Protein AF-A0A6J3BPB6-F1 (afdb_monomer_lite)

Foldseek 3Di:
DVVLLVVLVVLAQQGPAPVLLVLLVVLLVQCLPPDLCSNLVSLLSNLSSLRRVHDNCLVVSLVSLLLSQLSLLLQCQPPDVSSVLSSLSSNLSSCVSLVQPCSVVSNCLSVPNDPDVSSVVNLCSSDVSVDLCLLSNLVSLLVQCPPPPPSSNLVSLVSNVCCLPVVVVSLLVNDALVSLVSVLVSLVVLCPDPDPVSVVSSVVCNVSSVVSNVSHD

pLDDT: mean 92.8, std 6.49, range [67.94, 98.56]

Structure (mmCIF, N/CA/C/O backbone):
data_AF-A0A6J3BPB6-F1
#
_entry.id   AF-A0A6J3BPB6-F1
#
loop_
_atom_site.group_PDB
_atom_site.id
_atom_site.type_symbol
_atom_site.label_atom_id
_atom_site.label_alt_id
_atom_site.label_comp_id
_atom_site.label_asym_id
_atom_site.label_entity_id
_atom_site.label_seq_id
_atom_site.pdbx_PDB_ins_code
_atom_site.Cartn_x
_atom_site.Cartn_y
_atom_site.Cartn_z
_atom_site.occupancy
_atom_site.B_iso_or_equiv
_atom_site.auth_seq_id
_atom_site.auth_comp_id
_atom_site.auth_asym_id
_atom_site.auth_atom_id
_atom_site.pdbx_PDB_model_num
ATOM 1 N N . MET A 1 1 ? 8.502 -14.762 -15.942 1.00 76.75 1 MET A N 1
ATOM 2 C CA . MET A 1 1 ? 8.370 -13.287 -15.934 1.00 76.75 1 MET A CA 1
ATOM 3 C C . MET A 1 1 ? 9.613 -12.589 -16.488 1.00 76.75 1 MET A C 1
ATOM 5 O O . MET A 1 1 ? 9.452 -11.569 -17.138 1.00 76.75 1 MET A O 1
ATOM 9 N N . GLU A 1 2 ? 10.814 -13.151 -16.316 1.00 78.19 2 GLU A N 1
ATOM 10 C CA . GLU A 1 2 ? 12.098 -12.557 -16.746 1.00 78.19 2 GLU A CA 1
ATOM 11 C C . GLU A 1 2 ? 12.160 -12.168 -18.233 1.00 78.19 2 GLU A C 1
ATOM 13 O O . GLU A 1 2 ? 12.461 -11.023 -18.540 1.00 78.19 2 GLU A O 1
ATOM 18 N N . ILE A 1 3 ? 11.744 -13.052 -19.151 1.00 82.00 3 ILE A N 1
ATOM 19 C CA . ILE A 1 3 ? 11.733 -12.768 -20.603 1.00 82.00 3 ILE A CA 1
ATOM 20 C C . ILE A 1 3 ? 10.925 -11.501 -20.939 1.00 82.00 3 ILE A C 1
ATOM 22 O O . ILE A 1 3 ? 11.318 -10.709 -21.792 1.00 82.00 3 ILE A O 1
ATOM 26 N N . LEU A 1 4 ? 9.787 -11.292 -20.268 1.00 79.62 4 LEU A N 1
ATOM 27 C CA . LEU A 1 4 ? 8.962 -10.099 -20.476 1.00 79.62 4 LEU A CA 1
ATOM 28 C C . LEU A 1 4 ? 9.658 -8.840 -19.943 1.00 79.62 4 LEU A C 1
ATOM 30 O O . LEU A 1 4 ? 9.595 -7.802 -20.599 1.00 79.62 4 LEU A O 1
ATOM 34 N N . GLY A 1 5 ? 10.340 -8.940 -18.799 1.00 79.12 5 GLY A N 1
ATOM 35 C CA . GLY A 1 5 ? 11.158 -7.858 -18.243 1.00 79.12 5 GLY A CA 1
ATOM 36 C C . GLY A 1 5 ? 12.293 -7.464 -19.190 1.00 79.12 5 GLY A C 1
ATOM 37 O O . GLY A 1 5 ? 12.440 -6.289 -19.527 1.00 79.12 5 GLY A O 1
ATOM 38 N N . ASP A 1 6 ? 13.013 -8.445 -19.736 1.00 82.81 6 ASP A N 1
ATOM 39 C CA . ASP A 1 6 ? 14.097 -8.215 -20.698 1.00 82.81 6 ASP A CA 1
ATOM 40 C C . ASP A 1 6 ? 13.610 -7.520 -21.974 1.00 82.81 6 ASP A C 1
ATOM 42 O O . ASP A 1 6 ? 14.250 -6.587 -22.470 1.00 82.81 6 ASP A O 1
ATOM 46 N N . ILE A 1 7 ? 12.454 -7.936 -22.502 1.00 81.31 7 ILE A N 1
ATOM 47 C CA . ILE A 1 7 ? 11.827 -7.283 -23.658 1.00 81.31 7 ILE A CA 1
ATOM 48 C C . ILE A 1 7 ? 11.501 -5.821 -23.325 1.00 81.31 7 ILE A C 1
ATOM 50 O O . ILE A 1 7 ? 11.830 -4.924 -24.103 1.00 81.31 7 ILE A O 1
ATOM 54 N N . LEU A 1 8 ? 10.902 -5.554 -22.160 1.00 81.38 8 LEU A N 1
ATOM 55 C CA . LEU A 1 8 ? 10.577 -4.194 -21.722 1.00 81.38 8 LEU A CA 1
ATOM 56 C C . LEU A 1 8 ? 11.826 -3.327 -21.537 1.00 81.38 8 LEU A C 1
ATOM 58 O O . LEU A 1 8 ? 11.806 -2.144 -21.880 1.00 81.38 8 LEU A O 1
ATOM 62 N N . HIS A 1 9 ? 12.918 -3.890 -21.024 1.00 81.12 9 HIS A N 1
ATOM 63 C CA . HIS A 1 9 ? 14.185 -3.178 -20.886 1.00 81.12 9 HIS A CA 1
ATOM 64 C C . HIS A 1 9 ? 14.798 -2.824 -22.239 1.00 81.12 9 HIS A C 1
ATOM 66 O O . HIS A 1 9 ? 15.226 -1.685 -22.428 1.00 81.12 9 HIS A O 1
ATOM 72 N N . ARG A 1 10 ? 14.770 -3.746 -23.209 1.00 82.44 10 ARG A N 1
ATOM 73 C CA . ARG A 1 10 ? 15.266 -3.493 -24.573 1.00 82.44 10 ARG A CA 1
ATOM 74 C C . ARG A 1 10 ? 14.459 -2.427 -25.311 1.00 82.44 10 ARG A C 1
ATOM 76 O O . ARG A 1 10 ? 15.028 -1.653 -26.073 1.00 82.44 10 ARG A O 1
ATOM 83 N N . LEU A 1 11 ? 13.150 -2.361 -25.072 1.00 78.50 11 LEU A N 1
ATOM 84 C CA . LEU A 1 11 ? 12.275 -1.339 -25.659 1.00 78.50 11 LEU A CA 1
ATOM 85 C C . LEU A 1 11 ? 12.420 0.037 -24.983 1.00 78.50 11 LEU A C 1
ATOM 87 O O . LEU A 1 11 ? 12.024 1.058 -25.554 1.00 78.50 11 LEU A O 1
ATOM 91 N N . GLY A 1 12 ? 13.001 0.085 -23.781 1.00 73.12 12 GLY A N 1
ATOM 92 C CA . GLY A 1 12 ? 13.323 1.314 -23.063 1.00 73.12 12 GLY A CA 1
ATOM 93 C C . GLY A 1 12 ? 12.140 2.280 -22.973 1.00 73.12 12 GLY A C 1
ATOM 94 O O . GLY A 1 12 ? 11.014 1.900 -22.669 1.00 73.12 12 GLY A O 1
ATOM 95 N N . THR A 1 13 ? 12.378 3.560 -23.268 1.00 68.88 13 THR A N 1
ATOM 96 C CA . THR A 1 13 ? 11.339 4.605 -23.179 1.00 68.88 13 THR A CA 1
ATOM 97 C C . THR A 1 13 ? 10.337 4.611 -24.335 1.00 68.88 13 THR A C 1
ATOM 99 O O . THR A 1 13 ? 9.377 5.386 -24.287 1.00 68.88 13 THR A O 1
ATOM 102 N N . GLN A 1 14 ? 10.529 3.777 -25.364 1.00 68.69 14 GLN A N 1
ATOM 103 C CA . GLN A 1 14 ? 9.502 3.560 -26.385 1.00 68.69 14 GLN A CA 1
ATOM 104 C C . GLN A 1 14 ? 8.368 2.696 -25.816 1.00 68.69 14 GLN A C 1
ATOM 106 O O . GLN A 1 14 ? 7.194 2.977 -26.069 1.00 68.69 14 GLN A O 1
ATOM 111 N N . GLY A 1 15 ? 8.719 1.735 -24.952 1.00 69.12 15 GLY A N 1
ATOM 112 C CA . GLY A 1 15 ? 7.783 0.844 -24.272 1.00 69.12 15 GLY A CA 1
ATOM 113 C C . GLY A 1 15 ? 6.951 -0.015 -25.225 1.00 69.12 15 GLY A C 1
ATOM 114 O O . GLY A 1 15 ? 7.160 -0.024 -26.435 1.00 69.12 15 GLY A O 1
ATOM 115 N N . VAL A 1 16 ? 5.959 -0.720 -24.678 1.00 74.75 16 VAL A N 1
ATOM 116 C CA . VAL A 1 16 ? 4.955 -1.474 -25.464 1.00 74.75 16 VAL A CA 1
ATOM 117 C C . VAL A 1 16 ? 3.605 -0.740 -25.533 1.00 74.75 16 VAL A C 1
ATOM 119 O O . VAL A 1 16 ? 2.558 -1.322 -25.821 1.00 74.75 16 VAL A O 1
ATOM 122 N N . GLY A 1 17 ? 3.607 0.568 -25.263 1.00 77.06 17 GLY A N 1
ATOM 123 C CA . GLY A 1 17 ? 2.427 1.425 -25.360 1.00 77.06 17 GLY A CA 1
ATOM 124 C C . GLY A 1 17 ? 1.258 0.944 -24.492 1.00 77.06 17 GLY A C 1
ATOM 125 O O . GLY A 1 17 ? 1.401 0.739 -23.290 1.00 77.06 17 GLY A O 1
ATOM 126 N N . ALA A 1 18 ? 0.083 0.757 -25.103 1.00 82.88 18 ALA A N 1
ATOM 127 C CA . ALA A 1 18 ? -1.140 0.354 -24.399 1.00 82.88 18 ALA A CA 1
ATOM 128 C C . ALA A 1 18 ? -1.016 -1.016 -23.712 1.00 82.88 18 ALA A C 1
ATOM 130 O O . ALA A 1 18 ? -1.719 -1.288 -22.738 1.00 82.88 18 ALA A O 1
ATOM 131 N N . ILE A 1 19 ? -0.116 -1.873 -24.205 1.00 87.00 19 ILE A N 1
ATOM 132 C CA . ILE A 1 19 ? 0.144 -3.187 -23.616 1.00 87.00 19 ILE A CA 1
ATOM 133 C C . ILE A 1 19 ? 0.738 -3.021 -22.215 1.00 87.00 19 ILE A C 1
ATOM 135 O O . ILE A 1 19 ? 0.368 -3.776 -21.325 1.00 87.00 19 ILE A O 1
ATOM 139 N N . SER A 1 20 ? 1.559 -1.991 -21.972 1.00 88.38 20 SER A N 1
ATOM 140 C CA . SER A 1 20 ? 2.143 -1.732 -20.650 1.00 88.38 20 SER A CA 1
ATOM 141 C C . SER A 1 20 ? 1.052 -1.501 -19.608 1.00 88.38 20 SER A C 1
ATOM 143 O O . SER A 1 20 ? 1.098 -2.076 -18.528 1.00 88.38 20 SER A O 1
ATOM 145 N N . LEU A 1 21 ? 0.024 -0.718 -19.946 1.00 89.75 21 LEU A N 1
ATOM 146 C CA . LEU A 1 21 ? -1.091 -0.485 -19.029 1.00 89.75 21 LEU A CA 1
ATOM 147 C C . LEU A 1 21 ? -1.873 -1.776 -18.746 1.00 89.75 21 LEU A C 1
ATOM 149 O O . LEU A 1 21 ? -2.155 -2.067 -17.588 1.00 89.75 21 LEU A O 1
ATOM 153 N N . LYS A 1 22 ? -2.168 -2.572 -19.781 1.00 92.06 22 LYS A N 1
ATOM 154 C CA . LYS A 1 22 ? -2.849 -3.866 -19.614 1.00 92.06 22 LYS A CA 1
ATOM 155 C C . LYS A 1 22 ? -2.033 -4.827 -18.750 1.00 92.06 22 LYS A C 1
ATOM 157 O O . LYS A 1 22 ? -2.584 -5.478 -17.870 1.00 92.06 22 LYS A O 1
ATOM 162 N N . MET A 1 23 ? -0.718 -4.890 -18.957 1.00 93.06 23 MET A N 1
ATOM 163 C CA . MET A 1 23 ? 0.175 -5.694 -18.123 1.00 93.06 23 MET A CA 1
ATOM 164 C C . MET A 1 23 ? 0.111 -5.243 -16.665 1.00 93.06 23 MET A C 1
ATOM 166 O O . MET A 1 23 ? -0.105 -6.078 -15.796 1.00 93.06 23 MET A O 1
ATOM 170 N N . ALA A 1 24 ? 0.221 -3.939 -16.391 1.00 94.75 24 ALA A N 1
ATOM 171 C CA . ALA A 1 24 ? 0.121 -3.409 -15.030 1.00 94.75 24 ALA A CA 1
ATOM 172 C C . ALA A 1 24 ? -1.198 -3.821 -14.345 1.00 94.75 24 ALA A C 1
ATOM 174 O O . ALA A 1 24 ? -1.179 -4.270 -13.200 1.00 94.75 24 ALA A O 1
ATOM 175 N N . GLN A 1 25 ? -2.317 -3.744 -15.074 1.00 95.38 25 GLN A N 1
ATOM 176 C CA . GLN A 1 25 ? -3.647 -4.138 -14.594 1.00 95.38 25 GLN A CA 1
ATOM 177 C C . GLN A 1 25 ? -3.752 -5.631 -14.272 1.00 95.38 25 GLN A C 1
ATOM 179 O O . GLN A 1 25 ? -4.357 -5.994 -13.269 1.00 95.38 25 GLN A O 1
ATOM 184 N N . HIS A 1 26 ? -3.151 -6.501 -15.087 1.00 96.50 26 HIS A N 1
ATOM 185 C CA . HIS A 1 26 ? -3.158 -7.947 -14.843 1.00 96.50 26 HIS A CA 1
ATOM 186 C C . HIS A 1 26 ? -2.157 -8.394 -13.773 1.00 96.50 26 HIS A C 1
ATOM 188 O O . HIS A 1 26 ? -2.363 -9.430 -13.148 1.00 96.50 26 HIS A O 1
ATOM 194 N N . LEU A 1 27 ? -1.078 -7.637 -13.563 1.00 97.88 27 LEU A N 1
ATOM 195 C CA . LEU A 1 27 ? -0.036 -7.979 -12.595 1.00 97.88 27 LEU A CA 1
ATOM 196 C C . LEU A 1 27 ? -0.424 -7.620 -11.162 1.00 97.88 27 LEU A C 1
ATOM 198 O O . LEU A 1 27 ? -0.087 -8.374 -10.258 1.00 97.88 27 LEU A O 1
ATOM 202 N N . LEU A 1 28 ? -1.137 -6.509 -10.948 1.00 97.00 28 LEU A N 1
ATOM 203 C CA . LEU A 1 28 ? -1.466 -6.042 -9.598 1.00 97.00 28 LEU A CA 1
ATOM 204 C C . LEU A 1 28 ? -2.237 -7.084 -8.756 1.00 97.00 28 LEU A 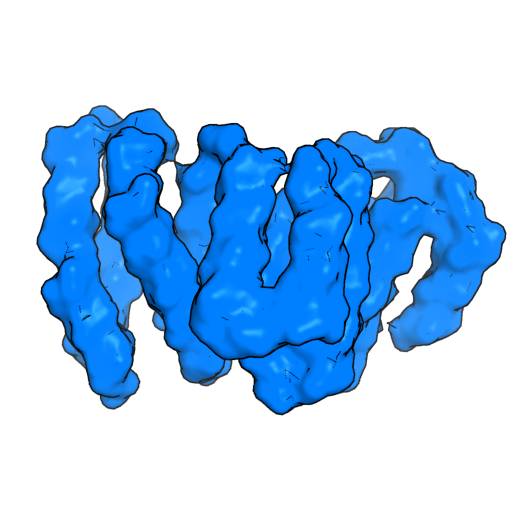C 1
ATOM 206 O O . LEU A 1 28 ? -1.818 -7.329 -7.630 1.00 97.00 28 LEU A O 1
ATOM 210 N N . PRO A 1 29 ? -3.278 -7.775 -9.265 1.00 96.06 29 PRO A N 1
ATOM 211 C CA . PRO A 1 29 ? -3.955 -8.824 -8.497 1.00 96.06 29 PRO A CA 1
ATOM 212 C C . PRO A 1 29 ? -3.058 -10.015 -8.134 1.00 96.06 29 PRO A C 1
ATOM 214 O O . PRO A 1 29 ? -3.342 -10.733 -7.183 1.00 96.06 29 PRO A O 1
ATOM 217 N N . LEU A 1 30 ? -1.975 -10.247 -8.886 1.00 97.25 30 LEU A N 1
ATOM 218 C CA . LEU A 1 30 ? -1.041 -11.342 -8.619 1.00 97.25 30 LEU A CA 1
ATOM 219 C C . LEU A 1 30 ? -0.089 -11.039 -7.458 1.00 97.25 30 LEU A C 1
ATOM 221 O O . LEU A 1 30 ? 0.638 -11.940 -7.043 1.00 97.25 30 LEU A O 1
ATOM 225 N N . PHE A 1 31 ? -0.093 -9.814 -6.923 1.00 95.94 31 PHE A N 1
ATOM 226 C CA . PHE A 1 31 ? 0.656 -9.488 -5.709 1.00 95.94 31 PHE A CA 1
ATOM 227 C C . PHE A 1 31 ? 0.120 -10.293 -4.525 1.00 95.94 31 PHE A C 1
ATOM 229 O O . PHE A 1 31 ? 0.894 -10.745 -3.705 1.00 95.94 31 PHE A O 1
ATOM 236 N N . GLU A 1 32 ? -1.167 -10.624 -4.511 1.00 93.31 32 GLU A N 1
ATOM 237 C CA . GLU A 1 32 ? -1.769 -11.422 -3.437 1.00 93.31 32 GLU A CA 1
ATOM 238 C C . GLU A 1 32 ? -1.702 -12.936 -3.702 1.00 93.31 32 GLU A C 1
ATOM 240 O O . GLU A 1 32 ? -2.367 -13.727 -3.036 1.00 93.31 32 GLU A O 1
ATOM 245 N N . ASN A 1 33 ? -0.943 -13.383 -4.711 1.00 94.50 33 ASN A N 1
ATOM 246 C CA . ASN A 1 33 ? -0.845 -14.810 -5.004 1.00 94.50 33 ASN A CA 1
ATOM 247 C C . ASN A 1 33 ? -0.102 -15.540 -3.879 1.00 94.50 33 ASN A C 1
ATOM 249 O O . ASN A 1 33 ? 0.990 -15.128 -3.500 1.00 94.50 33 ASN A O 1
ATOM 253 N N . GLU A 1 34 ? -0.635 -16.670 -3.410 1.00 92.12 34 GLU A N 1
ATOM 254 C CA . GLU A 1 34 ? -0.029 -17.465 -2.331 1.00 92.12 34 GLU A CA 1
ATOM 255 C C . GLU A 1 34 ? 1.396 -17.934 -2.665 1.00 92.12 34 GLU A C 1
ATOM 257 O O . GLU A 1 34 ? 2.271 -17.975 -1.797 1.00 92.12 34 GLU A O 1
ATOM 262 N N . LYS A 1 35 ? 1.667 -18.240 -3.942 1.00 94.88 35 LYS A N 1
ATOM 263 C CA . LYS A 1 35 ? 2.982 -18.705 -4.390 1.00 94.88 35 LYS A CA 1
ATOM 264 C C . LYS A 1 35 ? 3.946 -17.527 -4.481 1.00 94.88 35 LYS A C 1
ATOM 266 O O . LYS A 1 35 ? 3.866 -16.724 -5.412 1.00 94.88 35 LYS A O 1
ATOM 271 N N . GLU A 1 36 ? 4.924 -17.496 -3.580 1.00 95.50 36 GLU A N 1
ATOM 272 C CA . GLU A 1 36 ? 5.961 -16.456 -3.503 1.00 95.50 36 GLU A CA 1
ATOM 273 C C . GLU A 1 36 ? 6.644 -16.165 -4.85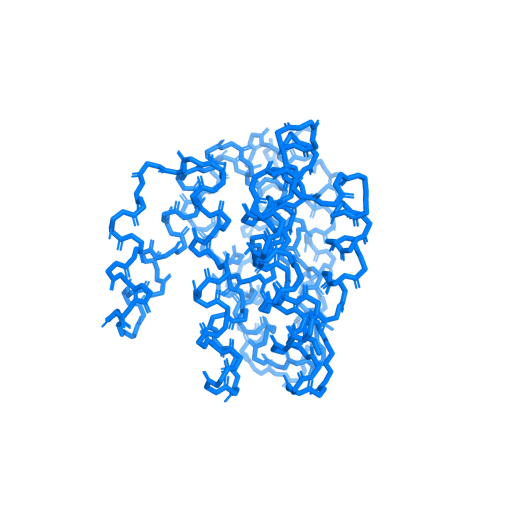1 1.00 95.50 36 GLU A C 1
ATOM 275 O O . GLU A 1 36 ? 6.836 -15.005 -5.206 1.00 95.50 36 GLU A O 1
ATOM 280 N N . GLY A 1 37 ? 6.921 -17.189 -5.668 1.00 96.31 37 GLY A N 1
ATOM 281 C CA . GLY A 1 37 ? 7.543 -17.007 -6.983 1.00 96.31 37 GLY A CA 1
ATOM 282 C C . GLY A 1 37 ? 6.642 -16.287 -7.995 1.00 96.31 37 GLY A C 1
ATOM 283 O O . GLY A 1 37 ? 7.129 -15.496 -8.805 1.00 96.31 37 GLY A O 1
ATOM 284 N N . VAL A 1 38 ? 5.324 -16.515 -7.934 1.00 97.25 38 VAL A N 1
ATOM 285 C CA . VAL A 1 38 ? 4.342 -15.812 -8.778 1.00 97.25 38 VAL A CA 1
ATOM 286 C C . VAL A 1 38 ? 4.194 -14.376 -8.299 1.00 97.25 38 VAL A C 1
ATOM 288 O O . VAL A 1 38 ? 4.323 -13.456 -9.105 1.00 97.25 38 VAL A O 1
ATOM 291 N N . ARG A 1 39 ? 3.994 -14.193 -6.992 1.00 96.81 39 ARG A N 1
ATOM 292 C CA . ARG A 1 39 ? 3.869 -12.889 -6.339 1.00 96.81 39 ARG A CA 1
ATOM 293 C C . ARG A 1 39 ? 5.085 -12.000 -6.583 1.00 96.81 39 ARG A C 1
ATOM 295 O O . ARG A 1 39 ? 4.962 -10.929 -7.174 1.00 96.81 39 ARG A O 1
ATOM 302 N N . GLY A 1 40 ? 6.278 -12.477 -6.234 1.00 98.00 40 GLY A N 1
ATOM 303 C CA . GLY A 1 40 ? 7.531 -11.760 -6.459 1.00 98.00 40 GLY A CA 1
ATOM 304 C C . GLY A 1 40 ? 7.780 -11.487 -7.942 1.00 98.00 40 GLY A C 1
ATOM 305 O O . GLY A 1 40 ? 8.141 -10.372 -8.316 1.00 98.00 40 GLY A O 1
ATOM 306 N N . GLY A 1 41 ? 7.535 -12.471 -8.815 1.00 98.00 41 GLY A N 1
ATOM 307 C CA . GLY A 1 41 ? 7.657 -12.295 -10.263 1.00 98.00 41 GLY A CA 1
ATOM 308 C C . GLY A 1 41 ? 6.706 -11.234 -10.828 1.00 98.00 41 GLY A C 1
ATOM 309 O O . GLY A 1 41 ? 7.108 -10.463 -11.701 1.00 98.00 41 GLY A O 1
ATOM 310 N N . ALA A 1 42 ? 5.470 -11.171 -10.327 1.00 98.38 42 ALA A N 1
ATOM 311 C CA . ALA A 1 42 ? 4.488 -10.174 -10.730 1.00 98.38 42 ALA A CA 1
ATOM 312 C C . ALA A 1 42 ? 4.871 -8.769 -10.255 1.00 98.38 42 ALA A C 1
ATOM 314 O O . ALA A 1 42 ? 4.838 -7.833 -11.054 1.00 98.38 42 ALA A O 1
ATOM 315 N N . ILE A 1 43 ? 5.296 -8.636 -8.994 1.00 98.56 43 ILE A N 1
ATOM 316 C CA . ILE A 1 43 ? 5.794 -7.381 -8.416 1.00 98.56 43 ILE A CA 1
ATOM 317 C C . ILE A 1 43 ? 6.979 -6.855 -9.228 1.00 98.56 43 ILE A C 1
ATOM 319 O O . ILE A 1 43 ? 6.973 -5.705 -9.663 1.00 98.56 43 ILE A O 1
ATOM 323 N N . PHE A 1 44 ? 7.970 -7.703 -9.505 1.00 97.50 44 PHE A N 1
ATOM 324 C CA . PHE A 1 44 ? 9.167 -7.282 -10.227 1.00 97.50 44 PHE A CA 1
ATOM 325 C C . PHE A 1 44 ? 8.861 -6.828 -11.661 1.00 97.50 44 PHE A C 1
ATOM 327 O O . PHE A 1 44 ? 9.247 -5.724 -12.057 1.00 97.50 44 PHE A O 1
ATOM 334 N N . LEU A 1 45 ? 8.086 -7.629 -12.406 1.00 96.06 45 LEU A N 1
ATOM 335 C CA . LEU A 1 45 ? 7.675 -7.284 -13.768 1.00 96.06 45 LEU A CA 1
ATOM 336 C C . LEU A 1 45 ? 6.811 -6.017 -13.795 1.00 96.06 45 LEU A C 1
ATOM 338 O O . LEU A 1 45 ? 6.926 -5.211 -14.717 1.00 96.06 45 LEU A O 1
ATOM 342 N N . TYR A 1 46 ? 5.967 -5.806 -12.783 1.00 97.12 46 TYR A N 1
ATOM 343 C CA . TYR A 1 46 ? 5.214 -4.564 -12.639 1.00 97.12 46 TYR A CA 1
ATOM 344 C C . TYR A 1 46 ? 6.162 -3.363 -12.549 1.00 97.12 46 TYR A C 1
ATOM 346 O O . TYR A 1 46 ? 5.965 -2.367 -13.245 1.00 97.12 46 TYR A O 1
ATOM 354 N N . GLY A 1 47 ? 7.240 -3.474 -11.770 1.00 95.31 47 GLY A N 1
ATOM 355 C CA . GLY A 1 47 ? 8.297 -2.466 -11.723 1.00 95.31 47 GLY A CA 1
ATOM 356 C C . GLY A 1 47 ? 8.902 -2.164 -13.098 1.00 95.31 47 GLY A C 1
ATOM 357 O O . GLY A 1 47 ? 9.074 -0.990 -13.435 1.00 95.31 47 GLY A O 1
ATOM 358 N N . ASP A 1 48 ? 9.181 -3.186 -13.910 1.00 92.06 48 ASP A N 1
ATOM 359 C CA . ASP A 1 48 ? 9.716 -3.002 -15.268 1.00 92.06 48 ASP A CA 1
ATOM 360 C C . ASP A 1 48 ? 8.703 -2.305 -16.184 1.00 92.06 48 ASP A C 1
ATOM 362 O O . ASP A 1 48 ? 9.055 -1.394 -16.933 1.00 92.06 48 ASP A O 1
ATOM 366 N N . VAL A 1 49 ? 7.420 -2.664 -16.079 1.00 92.50 49 VAL A N 1
ATOM 367 C CA . VAL A 1 49 ? 6.323 -2.017 -16.814 1.00 92.50 49 VAL A CA 1
ATOM 368 C C . VAL A 1 49 ? 6.205 -0.534 -16.451 1.00 92.50 49 VAL A C 1
ATOM 370 O O . VAL A 1 49 ? 6.077 0.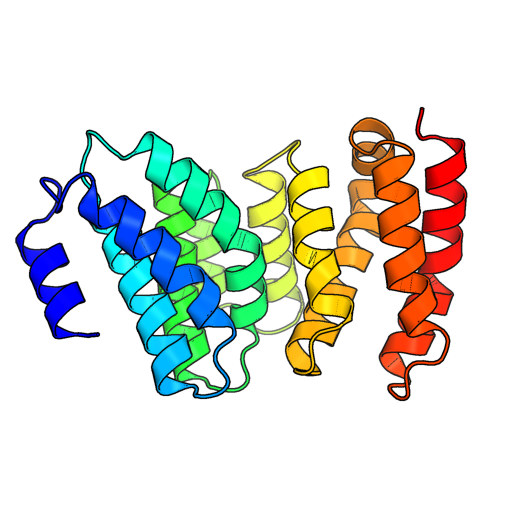312 -17.338 1.00 92.50 49 VAL A O 1
ATOM 373 N N . ILE A 1 50 ? 6.273 -0.201 -15.160 1.00 90.81 50 ILE A N 1
ATOM 374 C CA . ILE A 1 50 ? 6.232 1.179 -14.654 1.00 90.81 50 ILE A CA 1
ATOM 375 C C . ILE A 1 50 ? 7.441 1.985 -15.141 1.00 90.81 50 ILE A C 1
ATOM 377 O O . ILE A 1 50 ? 7.303 3.162 -15.491 1.00 90.81 50 ILE A O 1
ATOM 381 N N . TYR A 1 51 ? 8.614 1.357 -15.201 1.00 84.38 51 TYR A N 1
ATOM 382 C CA . TYR A 1 51 ? 9.849 1.995 -15.644 1.00 84.38 51 TYR A CA 1
ATOM 383 C C . TYR A 1 51 ? 9.883 2.223 -17.167 1.00 84.38 51 TYR A C 1
ATOM 385 O O . TYR A 1 51 ? 10.243 3.311 -17.621 1.00 84.38 51 TYR A O 1
ATOM 393 N N . SER A 1 52 ? 9.450 1.232 -17.950 1.00 81.56 52 SER A N 1
ATOM 394 C CA . SER A 1 52 ? 9.572 1.209 -19.415 1.00 81.56 52 SER A CA 1
ATOM 395 C C . SER A 1 52 ? 8.289 1.575 -20.174 1.00 81.56 52 SER A C 1
ATOM 397 O O . SER A 1 52 ? 8.273 1.560 -21.398 1.00 81.56 52 SER A O 1
ATOM 399 N N . GLY A 1 53 ? 7.183 1.913 -19.507 1.00 69.88 53 GLY A N 1
ATOM 400 C CA . GLY A 1 53 ? 5.851 1.987 -20.134 1.00 69.88 53 GLY A CA 1
ATOM 401 C C . GLY A 1 53 ? 5.571 3.130 -21.131 1.00 69.88 53 GLY A C 1
ATOM 402 O O . GLY A 1 53 ? 4.426 3.349 -21.528 1.00 69.88 53 GLY A O 1
ATOM 403 N N . GLY A 1 54 ? 6.603 3.844 -21.579 1.00 67.94 54 GLY A N 1
ATOM 404 C CA . GLY A 1 54 ? 6.526 4.813 -22.672 1.00 67.94 54 GLY A CA 1
ATOM 405 C C . GLY A 1 54 ? 5.875 6.161 -22.328 1.00 67.94 54 GLY A C 1
ATOM 406 O O . GLY A 1 54 ? 5.047 6.291 -21.425 1.00 67.94 54 GLY A O 1
ATOM 407 N N . LYS A 1 55 ? 6.239 7.222 -23.068 1.00 75.69 55 LYS A N 1
ATOM 408 C CA . LYS A 1 55 ? 5.748 8.595 -22.798 1.00 75.69 55 LYS A CA 1
ATOM 409 C C . LYS A 1 55 ? 4.227 8.737 -22.953 1.00 75.69 55 LYS A C 1
ATOM 411 O O . LYS A 1 55 ? 3.604 9.426 -22.150 1.00 75.69 55 LYS A O 1
ATOM 416 N N . LYS A 1 56 ? 3.630 8.069 -23.948 1.00 81.12 56 LYS A N 1
ATOM 417 C CA . LYS A 1 56 ? 2.204 8.208 -24.304 1.00 81.12 56 LYS A CA 1
ATOM 418 C C . LYS A 1 56 ? 1.248 7.723 -23.206 1.00 81.12 56 LYS A C 1
ATOM 420 O O . LYS A 1 56 ? 0.201 8.325 -23.011 1.00 81.12 56 LYS A O 1
ATOM 425 N N . PHE A 1 57 ? 1.612 6.671 -22.472 1.00 85.38 57 PHE A N 1
ATOM 426 C CA . PHE A 1 57 ? 0.769 6.080 -21.420 1.00 85.38 57 PHE A CA 1
ATOM 427 C C . PHE A 1 57 ? 1.230 6.446 -20.011 1.00 85.38 57 PHE A C 1
ATOM 429 O O . PHE A 1 57 ? 0.680 5.957 -19.027 1.00 85.38 57 PHE A O 1
ATOM 436 N N . ARG A 1 58 ? 2.206 7.354 -19.898 1.00 87.94 58 ARG A N 1
ATOM 437 C CA . ARG A 1 58 ? 2.820 7.729 -18.625 1.00 87.94 58 ARG A CA 1
ATOM 438 C C . ARG A 1 58 ? 1.799 8.187 -17.586 1.00 87.94 58 ARG A C 1
ATOM 440 O O . ARG A 1 58 ? 1.950 7.841 -16.422 1.00 87.94 58 ARG A O 1
ATOM 447 N N . GLN A 1 59 ? 0.773 8.942 -17.981 1.00 91.75 59 GLN A N 1
ATOM 448 C CA . GLN A 1 59 ? -0.238 9.414 -17.031 1.00 91.75 59 GLN A CA 1
ATOM 449 C C . GLN A 1 59 ? -1.119 8.272 -16.511 1.00 91.75 59 GLN A C 1
ATOM 451 O O . GLN A 1 59 ? -1.325 8.171 -15.307 1.00 91.75 59 GLN A O 1
ATOM 456 N N . ALA A 1 60 ? -1.566 7.369 -17.386 1.00 92.75 60 ALA A N 1
ATOM 457 C CA . ALA A 1 60 ? -2.329 6.193 -16.972 1.00 92.75 60 ALA A CA 1
ATOM 458 C C . ALA A 1 60 ? -1.493 5.264 -16.075 1.00 92.75 60 ALA A C 1
ATOM 460 O O . ALA A 1 60 ? -1.985 4.759 -15.070 1.00 92.75 60 ALA A O 1
ATOM 461 N N . LEU A 1 61 ? -0.207 5.096 -16.392 1.00 93.44 61 LEU A N 1
ATOM 462 C CA . LEU A 1 61 ? 0.726 4.324 -15.573 1.00 93.44 61 LEU A CA 1
ATOM 463 C C . LEU A 1 61 ? 1.015 4.988 -14.228 1.00 93.44 61 LEU A C 1
ATOM 465 O O . LEU A 1 61 ? 1.164 4.277 -13.248 1.00 93.44 61 LEU A O 1
ATOM 469 N N . LYS A 1 62 ? 1.055 6.323 -14.144 1.00 95.00 62 LYS A N 1
ATOM 470 C CA . LYS A 1 62 ? 1.118 7.031 -12.855 1.00 95.00 62 LYS A CA 1
ATOM 471 C C . LYS A 1 62 ? -0.119 6.750 -12.017 1.00 95.00 62 LYS A C 1
ATOM 473 O O . LYS A 1 62 ? 0.021 6.382 -10.857 1.00 95.00 62 LYS A O 1
ATOM 478 N N . SER A 1 63 ? -1.308 6.882 -12.608 1.00 95.12 63 SER A N 1
ATOM 479 C CA . SER A 1 63 ? -2.556 6.556 -11.919 1.00 95.12 63 SER A CA 1
ATOM 480 C C . SER A 1 63 ? -2.526 5.119 -11.414 1.00 95.12 63 SER A C 1
ATOM 482 O O . SER A 1 63 ? -2.842 4.897 -10.257 1.00 95.12 63 SER A O 1
ATOM 484 N N . HIS A 1 64 ? -2.069 4.165 -12.230 1.00 95.38 64 HIS A N 1
ATOM 485 C CA . HIS A 1 64 ? -1.950 2.764 -11.832 1.00 95.38 64 HIS A CA 1
ATOM 486 C C . HIS A 1 64 ? -0.859 2.519 -10.773 1.00 95.38 64 HIS A C 1
ATOM 488 O O . HIS A 1 64 ? -1.077 1.778 -9.822 1.00 95.38 64 HIS A O 1
ATOM 494 N N . ALA A 1 65 ? 0.302 3.169 -10.881 1.00 96.69 65 ALA A N 1
ATOM 495 C CA . ALA A 1 65 ? 1.372 3.099 -9.886 1.00 96.69 65 ALA A CA 1
ATOM 496 C C . ALA A 1 65 ? 0.893 3.586 -8.519 1.00 96.69 65 ALA A C 1
ATOM 498 O O . ALA A 1 65 ? 1.159 2.920 -7.526 1.00 96.69 65 ALA A O 1
ATOM 499 N N . PHE A 1 66 ? 0.123 4.678 -8.487 1.00 97.06 66 PHE A N 1
ATOM 500 C CA . PHE A 1 66 ? -0.522 5.163 -7.271 1.00 97.06 66 PHE A CA 1
ATOM 501 C C . PHE A 1 66 ? -1.421 4.085 -6.639 1.00 97.06 66 PHE A C 1
ATOM 503 O O . PHE A 1 66 ? -1.383 3.867 -5.431 1.00 97.06 66 PHE A O 1
ATOM 510 N N . GLN A 1 67 ? -2.166 3.338 -7.460 1.00 95.12 67 GLN A N 1
ATOM 511 C CA . GLN A 1 67 ? -3.019 2.246 -6.983 1.00 95.12 67 GLN A CA 1
ATOM 512 C C . GLN A 1 67 ? -2.238 1.113 -6.305 1.00 95.12 67 GLN A C 1
ATOM 514 O O . GLN A 1 67 ? -2.724 0.506 -5.351 1.00 95.12 67 GLN A O 1
ATOM 519 N N . ALA A 1 68 ? -1.035 0.839 -6.800 1.00 97.50 68 ALA A N 1
ATOM 520 C CA . ALA A 1 68 ? -0.181 -0.228 -6.302 1.00 97.50 68 ALA A CA 1
ATOM 521 C C . ALA A 1 68 ? 0.596 0.147 -5.030 1.00 97.50 68 ALA A C 1
ATOM 523 O O . ALA A 1 68 ? 1.225 -0.729 -4.447 1.00 97.50 68 ALA A O 1
ATOM 524 N N . LEU A 1 69 ? 0.570 1.409 -4.580 1.00 98.00 69 LEU A N 1
ATOM 525 C CA . LEU A 1 69 ? 1.401 1.855 -3.457 1.00 98.00 69 LEU A CA 1
ATOM 526 C C . LEU A 1 69 ? 1.083 1.131 -2.146 1.00 98.00 69 LEU A C 1
ATOM 528 O O . LEU A 1 69 ? 2.010 0.667 -1.498 1.00 98.00 69 LEU A O 1
ATOM 532 N N . VAL A 1 70 ? -0.197 1.007 -1.772 1.00 97.88 70 VAL A N 1
ATOM 533 C CA . VAL A 1 70 ? -0.596 0.309 -0.533 1.00 97.88 70 VAL A CA 1
ATOM 534 C C . VAL A 1 70 ? -0.241 -1.188 -0.593 1.00 97.88 70 VAL A C 1
ATOM 536 O O . VAL A 1 70 ? 0.469 -1.639 0.302 1.00 97.88 70 VAL A O 1
ATOM 539 N N . PRO A 1 71 ? -0.602 -1.942 -1.657 1.00 97.19 71 PRO A N 1
ATOM 540 C CA . PRO A 1 71 ? -0.148 -3.327 -1.814 1.00 97.19 71 PRO A CA 1
ATOM 541 C C . PRO A 1 71 ? 1.375 -3.484 -1.719 1.00 97.19 71 PRO A C 1
ATOM 543 O O . PRO A 1 71 ? 1.882 -4.325 -0.983 1.00 97.19 71 PRO A O 1
ATOM 546 N N . LEU A 1 72 ? 2.136 -2.635 -2.421 1.00 98.19 72 LEU A N 1
ATOM 547 C CA . LEU A 1 72 ? 3.597 -2.692 -2.379 1.00 98.19 72 LEU A CA 1
ATOM 548 C C . LEU A 1 72 ? 4.146 -2.331 -0.995 1.00 98.19 72 LEU A C 1
ATOM 550 O O . LEU A 1 72 ? 5.092 -2.970 -0.553 1.00 98.19 72 LEU A O 1
ATOM 554 N N . LEU A 1 73 ? 3.577 -1.339 -0.303 1.00 97.44 73 LEU A N 1
ATOM 555 C CA . LEU A 1 73 ? 3.975 -0.992 1.062 1.00 97.44 73 LEU A CA 1
ATOM 556 C C . LEU A 1 73 ? 3.829 -2.209 1.983 1.00 97.44 73 LEU A C 1
ATOM 558 O O . LEU A 1 73 ? 4.728 -2.483 2.772 1.00 97.44 73 LEU A O 1
ATOM 562 N N . PHE A 1 74 ? 2.740 -2.968 1.849 1.00 96.06 74 PHE A N 1
ATOM 563 C CA . PHE A 1 74 ? 2.489 -4.136 2.693 1.00 96.06 74 PHE A CA 1
ATOM 564 C C . PHE A 1 74 ? 3.435 -5.297 2.362 1.00 96.06 74 PHE A C 1
ATOM 566 O O . PHE A 1 74 ? 4.007 -5.899 3.269 1.00 96.06 74 PHE A O 1
ATOM 573 N N . HIS A 1 75 ? 3.728 -5.536 1.080 1.00 95.81 75 HIS A N 1
ATOM 574 C CA . HIS A 1 75 ? 4.720 -6.537 0.666 1.00 95.81 75 HIS A CA 1
ATOM 575 C C . HIS A 1 75 ? 6.183 -6.152 0.958 1.00 95.81 75 HIS A C 1
ATOM 577 O O . HIS A 1 75 ? 7.085 -6.943 0.672 1.00 95.81 75 HIS A O 1
ATOM 583 N N . LEU A 1 76 ? 6.475 -4.976 1.533 1.00 95.12 76 LEU A N 1
ATOM 584 C CA . LEU A 1 76 ? 7.810 -4.708 2.095 1.00 95.12 76 LEU A CA 1
ATOM 585 C C . LEU A 1 76 ? 8.085 -5.538 3.352 1.00 95.12 76 LEU A C 1
ATOM 587 O O . LEU A 1 76 ? 9.247 -5.702 3.719 1.00 95.12 76 LEU A O 1
ATOM 591 N N . ALA A 1 77 ? 7.035 -6.059 3.981 1.00 90.50 77 ALA A N 1
ATOM 592 C CA . ALA A 1 77 ? 7.117 -6.909 5.155 1.00 90.50 77 ALA A CA 1
ATOM 593 C C . ALA A 1 77 ? 6.826 -8.394 4.831 1.00 90.50 77 ALA A C 1
ATOM 595 O O . ALA A 1 77 ? 6.700 -9.215 5.731 1.00 90.50 77 ALA A O 1
ATOM 596 N N . ASP A 1 78 ? 6.770 -8.763 3.543 1.00 93.19 78 ASP A N 1
ATOM 597 C CA . ASP A 1 78 ? 6.530 -10.142 3.096 1.00 93.19 78 ASP A CA 1
ATOM 598 C C . ASP A 1 78 ? 7.455 -11.158 3.794 1.00 93.19 78 ASP A C 1
ATOM 600 O O . ASP A 1 78 ? 8.632 -10.891 4.054 1.00 93.19 78 ASP A O 1
ATOM 604 N N . SER A 1 79 ? 6.929 -12.354 4.070 1.00 90.94 79 SER A N 1
ATOM 605 C CA . SER A 1 79 ? 7.696 -13.423 4.721 1.00 90.94 79 SER A CA 1
ATOM 606 C C . SER A 1 79 ? 8.837 -13.960 3.850 1.00 90.94 79 SER A C 1
ATOM 608 O O . SER A 1 79 ? 9.822 -14.470 4.387 1.00 90.94 79 SER A O 1
ATOM 610 N N . CYS A 1 80 ? 8.736 -13.823 2.523 1.00 94.19 80 CYS A N 1
ATOM 611 C CA . CYS A 1 80 ? 9.767 -14.238 1.580 1.00 94.19 80 CYS A CA 1
ATOM 612 C C . CYS A 1 80 ? 10.770 -13.096 1.303 1.00 94.19 80 CYS A C 1
ATOM 614 O O . CYS A 1 80 ? 10.399 -12.085 0.696 1.00 94.19 80 CYS A O 1
ATOM 616 N N . PRO A 1 81 ? 12.069 -13.248 1.644 1.00 95.50 81 PRO A N 1
ATOM 617 C CA . PRO A 1 81 ? 13.070 -12.195 1.437 1.00 95.50 81 PRO A CA 1
ATOM 618 C C . PRO A 1 81 ? 13.250 -11.764 -0.026 1.00 95.50 81 PRO A C 1
ATOM 620 O O . PRO A 1 81 ? 13.528 -10.594 -0.298 1.00 95.50 81 PRO A O 1
ATOM 623 N N . ASP A 1 82 ? 13.081 -12.688 -0.976 1.00 97.31 82 ASP A N 1
ATOM 624 C CA . ASP A 1 82 ? 13.164 -12.380 -2.409 1.00 97.31 82 ASP A CA 1
ATOM 625 C C . ASP A 1 82 ? 11.986 -11.503 -2.867 1.00 97.31 82 ASP A C 1
ATOM 627 O O . ASP A 1 82 ? 12.180 -10.536 -3.610 1.00 97.31 82 ASP A O 1
ATOM 631 N N . VAL A 1 83 ? 10.777 -11.765 -2.353 1.00 97.44 83 VAL A N 1
ATOM 632 C CA . VAL A 1 83 ? 9.613 -10.899 -2.585 1.00 97.44 83 VAL A CA 1
ATOM 633 C C . VAL A 1 83 ? 9.878 -9.510 -2.013 1.00 97.44 83 VAL A C 1
ATOM 635 O O . VAL A 1 83 ? 9.736 -8.533 -2.744 1.00 97.44 83 VAL A O 1
ATOM 638 N N . VAL A 1 84 ? 10.368 -9.404 -0.772 1.00 96.50 84 VAL A N 1
ATOM 639 C CA . VAL A 1 84 ? 10.723 -8.111 -0.156 1.00 96.50 84 VAL A CA 1
ATOM 640 C C . VAL A 1 84 ? 11.717 -7.329 -1.020 1.00 96.50 84 VAL A C 1
ATOM 642 O O . VAL A 1 84 ? 11.522 -6.137 -1.265 1.00 96.50 84 VAL A O 1
ATOM 645 N N . MET A 1 85 ? 12.771 -7.978 -1.526 1.00 97.69 85 MET A N 1
ATOM 646 C CA . MET A 1 85 ? 13.762 -7.324 -2.387 1.00 97.69 85 MET A CA 1
ATOM 647 C C . MET A 1 85 ? 13.133 -6.793 -3.685 1.00 97.69 85 MET A C 1
ATOM 649 O O . MET A 1 85 ? 13.346 -5.634 -4.060 1.00 97.69 85 MET A O 1
ATOM 653 N N . LYS A 1 86 ? 12.306 -7.604 -4.353 1.00 98.38 86 LYS A N 1
ATOM 654 C CA . LYS A 1 86 ? 11.584 -7.213 -5.576 1.00 98.38 86 LYS A CA 1
ATOM 655 C C . LYS A 1 86 ? 10.584 -6.084 -5.315 1.00 98.38 86 LYS A C 1
ATOM 657 O O . LYS A 1 86 ? 10.469 -5.165 -6.135 1.00 98.38 86 LYS A O 1
ATOM 662 N N . THR A 1 87 ? 9.924 -6.097 -4.160 1.00 98.31 87 THR A N 1
ATOM 663 C CA . THR A 1 87 ? 9.018 -5.036 -3.712 1.00 98.31 87 THR A CA 1
ATOM 664 C C . THR A 1 87 ? 9.761 -3.731 -3.472 1.00 98.31 87 THR A C 1
ATOM 666 O O . THR A 1 87 ? 9.337 -2.707 -3.998 1.00 98.31 87 THR A O 1
ATOM 669 N N . LYS A 1 88 ? 10.910 -3.745 -2.783 1.00 98.12 88 LYS A N 1
ATOM 670 C CA . LYS A 1 88 ? 11.738 -2.545 -2.556 1.00 98.12 88 LYS A CA 1
ATOM 671 C C . LYS A 1 88 ? 12.111 -1.852 -3.867 1.00 98.12 88 LYS A C 1
ATOM 673 O O . LYS A 1 88 ? 11.922 -0.643 -4.013 1.00 98.12 88 LYS A O 1
ATOM 678 N N . LEU A 1 89 ? 12.593 -2.622 -4.845 1.00 97.44 89 LEU A N 1
ATOM 679 C CA . LEU A 1 89 ? 12.945 -2.101 -6.169 1.00 97.44 89 LEU A CA 1
ATOM 680 C C . LEU A 1 89 ? 11.726 -1.508 -6.892 1.00 97.44 89 LEU A C 1
ATOM 682 O O . LEU A 1 89 ? 11.799 -0.422 -7.472 1.00 97.44 89 LEU A O 1
ATOM 686 N N . THR A 1 90 ? 10.592 -2.203 -6.836 1.00 98.44 90 THR A N 1
ATOM 687 C CA . THR A 1 90 ? 9.348 -1.792 -7.500 1.00 98.44 90 THR A CA 1
ATOM 688 C C . THR A 1 90 ? 8.725 -0.555 -6.853 1.00 98.44 90 THR A C 1
ATOM 690 O O . THR A 1 90 ? 8.290 0.356 -7.562 1.00 98.44 90 THR A O 1
ATOM 693 N N . PHE A 1 91 ? 8.749 -0.469 -5.524 1.00 98.25 91 PHE A N 1
ATOM 694 C CA . PHE A 1 91 ? 8.272 0.679 -4.757 1.00 98.25 91 PHE A CA 1
ATOM 695 C C . PHE A 1 91 ? 9.073 1.939 -5.103 1.00 98.25 91 PHE A C 1
ATOM 697 O O . PHE A 1 91 ? 8.497 2.976 -5.435 1.00 98.25 91 PHE A O 1
ATOM 704 N N . LEU A 1 92 ? 10.406 1.830 -5.157 1.00 97.69 92 LEU A N 1
ATOM 705 C CA . LEU A 1 92 ? 11.268 2.935 -5.579 1.00 97.69 92 LEU A CA 1
ATOM 706 C C . LEU A 1 92 ? 10.979 3.379 -7.021 1.00 97.69 92 LEU A C 1
ATOM 708 O O . LEU A 1 92 ? 10.914 4.577 -7.299 1.00 97.69 92 LEU A O 1
ATOM 712 N N . ARG A 1 93 ? 10.770 2.436 -7.950 1.00 96.25 93 ARG A N 1
ATOM 713 C CA . ARG A 1 93 ? 10.392 2.752 -9.340 1.00 96.25 93 ARG A CA 1
ATOM 714 C C . ARG A 1 93 ? 9.058 3.502 -9.410 1.00 96.25 93 ARG A C 1
ATOM 716 O O . ARG A 1 93 ? 8.949 4.456 -10.184 1.00 96.25 93 ARG A O 1
ATOM 723 N N . CYS A 1 94 ? 8.083 3.142 -8.574 1.00 97.31 94 CYS A N 1
ATOM 724 C CA . CYS A 1 94 ? 6.824 3.882 -8.451 1.00 97.31 94 CYS A CA 1
ATOM 725 C C . CYS A 1 94 ? 7.060 5.304 -7.925 1.00 97.31 94 CYS A C 1
ATOM 727 O O . CYS A 1 94 ? 6.609 6.260 -8.557 1.00 97.31 94 CYS A O 1
ATOM 729 N N . ALA A 1 95 ? 7.841 5.470 -6.853 1.00 97.12 95 ALA A N 1
ATOM 730 C CA . ALA A 1 95 ? 8.190 6.784 -6.307 1.00 97.12 95 ALA A CA 1
ATOM 731 C C . ALA A 1 95 ? 8.915 7.679 -7.336 1.00 97.12 95 ALA A C 1
ATOM 733 O O . ALA A 1 95 ? 8.636 8.877 -7.449 1.00 97.12 95 ALA A O 1
ATOM 734 N N . ILE A 1 96 ? 9.804 7.103 -8.155 1.00 94.88 96 ILE A N 1
ATOM 735 C CA . ILE A 1 96 ? 10.462 7.796 -9.276 1.00 94.88 96 ILE A CA 1
ATOM 736 C C . ILE A 1 96 ? 9.447 8.213 -10.347 1.00 94.88 96 ILE A C 1
ATOM 738 O O . ILE A 1 96 ? 9.475 9.361 -10.802 1.00 94.88 96 ILE A O 1
ATOM 742 N N . LEU A 1 97 ? 8.542 7.318 -10.755 1.00 94.25 97 LEU A N 1
ATOM 743 C CA . LEU A 1 97 ? 7.526 7.631 -11.764 1.00 94.25 97 LEU A CA 1
ATOM 744 C C . LEU A 1 97 ? 6.595 8.760 -11.294 1.00 94.25 97 LEU A C 1
ATOM 746 O O . LEU A 1 97 ? 6.297 9.677 -12.073 1.00 94.25 97 LEU A O 1
ATOM 750 N N . LEU A 1 98 ? 6.169 8.688 -10.031 1.00 95.00 98 LEU A N 1
ATOM 751 C CA . LEU A 1 98 ? 5.292 9.648 -9.362 1.00 95.00 98 LEU A CA 1
ATOM 752 C C . LEU A 1 98 ? 6.004 10.955 -8.987 1.00 95.00 98 LEU A C 1
ATOM 754 O O . LEU A 1 98 ? 5.332 11.940 -8.713 1.00 95.00 98 LEU A O 1
ATOM 758 N N . LYS A 1 99 ? 7.338 11.002 -9.101 1.00 94.38 99 LYS A N 1
ATOM 759 C CA . LYS A 1 99 ? 8.188 12.166 -8.812 1.00 94.38 99 LYS A CA 1
ATOM 760 C C . LYS A 1 99 ? 8.157 12.621 -7.346 1.00 94.38 99 LYS A C 1
ATOM 762 O O . LYS A 1 99 ? 8.253 13.816 -7.095 1.00 94.38 99 LYS A O 1
ATOM 767 N N . TRP A 1 100 ? 8.116 11.687 -6.399 1.00 96.50 100 TRP A N 1
ATOM 768 C CA . TRP A 1 100 ? 8.160 11.997 -4.960 1.00 96.50 100 TRP A CA 1
ATOM 769 C C . TRP A 1 100 ? 9.378 12.838 -4.574 1.00 96.50 100 TRP A C 1
ATOM 771 O O . TRP A 1 100 ? 10.440 12.679 -5.174 1.00 96.50 100 TRP A O 1
ATOM 781 N N . GLU A 1 101 ? 9.258 13.716 -3.587 1.00 92.75 101 GLU A N 1
ATOM 782 C CA . GLU A 1 101 ? 10.363 14.597 -3.188 1.00 92.75 101 GLU A CA 1
ATOM 783 C C . GLU A 1 101 ? 11.451 13.819 -2.430 1.00 92.75 101 GLU A C 1
ATOM 785 O O . GLU A 1 101 ? 12.627 13.897 -2.787 1.00 92.75 101 GLU A O 1
ATOM 790 N N . PHE A 1 102 ? 11.047 12.932 -1.516 1.00 92.38 102 PHE A N 1
ATOM 791 C CA . PHE A 1 102 ? 11.917 12.146 -0.627 1.00 92.38 102 PHE A CA 1
ATOM 792 C C . PHE A 1 102 ? 12.591 10.919 -1.276 1.00 92.38 102 PHE A C 1
ATOM 794 O O . PHE A 1 102 ? 12.822 9.899 -0.628 1.00 92.38 102 PHE A O 1
ATOM 801 N N . ARG A 1 103 ? 12.876 10.929 -2.588 1.00 95.06 103 ARG A N 1
ATOM 802 C CA . ARG A 1 103 ? 13.383 9.721 -3.288 1.00 95.06 103 ARG A CA 1
ATOM 803 C C . ARG A 1 103 ? 14.746 9.247 -2.787 1.00 95.06 103 ARG A C 1
ATOM 805 O O . ARG A 1 103 ? 15.021 8.050 -2.855 1.00 95.06 103 ARG A O 1
ATOM 812 N N . LYS A 1 104 ? 15.613 10.161 -2.342 1.00 94.75 104 LYS A N 1
ATOM 813 C CA . LYS A 1 104 ? 16.964 9.811 -1.870 1.00 94.75 104 LYS A CA 1
ATOM 814 C C . LYS A 1 104 ? 16.899 9.170 -0.486 1.00 94.75 104 LYS A C 1
ATOM 816 O O . LYS A 1 104 ? 17.532 8.145 -0.247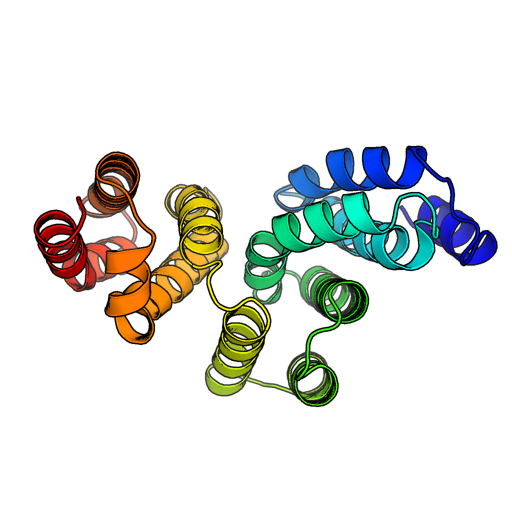 1.00 94.75 104 LYS A O 1
ATOM 821 N N . GLU A 1 105 ? 16.090 9.750 0.384 1.00 97.00 105 GLU A N 1
ATOM 822 C CA . GLU A 1 105 ? 15.800 9.296 1.735 1.00 97.00 105 GLU A CA 1
ATOM 823 C C . GLU A 1 105 ? 15.110 7.933 1.685 1.00 97.00 105 GLU A C 1
ATOM 825 O O . GLU A 1 105 ? 15.581 6.974 2.300 1.00 97.00 105 GLU A O 1
ATOM 830 N N . LEU A 1 106 ? 14.074 7.811 0.847 1.00 97.62 106 LEU A N 1
ATOM 831 C CA . LEU A 1 106 ? 13.381 6.556 0.584 1.00 97.62 106 LEU A CA 1
ATOM 832 C C . LEU A 1 106 ? 14.349 5.468 0.111 1.00 97.62 106 LEU A C 1
ATOM 834 O O . LEU A 1 106 ? 14.316 4.359 0.639 1.00 97.62 106 LEU A O 1
ATOM 838 N N . PHE A 1 107 ? 15.235 5.766 -0.846 1.00 97.00 107 PHE A N 1
ATOM 839 C CA . PHE A 1 107 ? 16.242 4.801 -1.294 1.00 97.00 107 PHE A CA 1
ATOM 840 C C . PHE A 1 107 ? 17.117 4.311 -0.134 1.00 97.00 107 PHE A C 1
ATOM 842 O O . PHE A 1 107 ? 17.309 3.105 0.012 1.00 97.00 107 PHE A O 1
ATOM 849 N N . GLY A 1 108 ? 17.598 5.221 0.718 1.00 96.81 108 GLY A N 1
ATOM 850 C CA . GLY A 1 108 ? 18.392 4.866 1.894 1.00 96.81 108 GLY A CA 1
ATOM 851 C C . GLY A 1 108 ? 17.647 3.930 2.849 1.00 96.81 108 GLY A C 1
ATOM 852 O O . GLY A 1 108 ? 18.212 2.926 3.287 1.00 96.81 108 GLY A O 1
ATOM 853 N N . LYS A 1 109 ? 16.365 4.205 3.123 1.00 97.25 109 LYS A N 1
ATOM 854 C CA . LYS A 1 109 ? 15.530 3.358 3.992 1.00 97.25 109 LYS A CA 1
ATOM 855 C C . LYS A 1 109 ? 15.220 2.001 3.363 1.00 97.25 109 LYS A C 1
ATOM 857 O O . LYS A 1 109 ? 15.319 0.991 4.049 1.00 97.25 109 LYS A O 1
ATOM 862 N N . LEU A 1 110 ? 14.930 1.941 2.065 1.00 96.75 110 LEU A N 1
ATOM 863 C CA . LEU A 1 110 ? 14.692 0.671 1.373 1.00 96.75 110 LEU A CA 1
ATOM 864 C C . LEU A 1 110 ? 15.960 -0.194 1.317 1.00 96.75 110 LEU A C 1
ATOM 866 O O . LEU A 1 110 ? 15.888 -1.400 1.559 1.00 96.75 110 LEU A O 1
ATOM 870 N N . ALA A 1 111 ? 17.118 0.400 1.023 1.00 95.06 111 ALA A N 1
ATOM 871 C CA . ALA A 1 111 ? 18.374 -0.331 0.872 1.00 95.06 111 ALA A CA 1
ATOM 872 C C . ALA A 1 111 ? 18.959 -0.789 2.219 1.00 95.06 111 ALA A C 1
ATOM 874 O O . ALA A 1 111 ? 19.384 -1.936 2.343 1.00 95.06 111 ALA A O 1
ATOM 875 N N . TRP A 1 112 ? 18.951 0.086 3.231 1.00 94.44 112 TRP A N 1
ATOM 876 C CA . TRP A 1 112 ? 19.712 -0.120 4.472 1.00 94.44 112 TRP A CA 1
ATOM 877 C C . TRP A 1 112 ? 18.893 0.044 5.755 1.00 94.44 112 TRP A C 1
ATOM 879 O O . TRP A 1 112 ? 19.380 -0.288 6.837 1.00 94.44 112 TRP A O 1
ATOM 889 N N . GLY A 1 113 ? 17.665 0.557 5.663 1.00 91.75 113 GLY A N 1
ATOM 890 C CA . GLY A 1 113 ? 16.791 0.773 6.812 1.00 91.75 113 GLY A CA 1
ATOM 891 C C . GLY A 1 113 ? 16.381 -0.537 7.483 1.00 91.75 113 GLY A C 1
ATOM 892 O O . GLY A 1 113 ? 16.136 -1.548 6.821 1.00 91.75 113 GLY A O 1
ATOM 893 N N . ARG A 1 114 ? 16.334 -0.523 8.820 1.00 88.62 114 ARG A N 1
ATOM 894 C CA . ARG A 1 114 ? 16.016 -1.684 9.660 1.00 88.62 114 ARG A CA 1
ATOM 895 C C . ARG A 1 114 ? 15.053 -1.285 10.776 1.00 88.62 114 ARG A C 1
ATOM 897 O O . ARG A 1 114 ? 15.204 -0.219 11.369 1.00 88.62 114 ARG A O 1
ATOM 904 N N . GLY A 1 115 ? 14.128 -2.187 11.093 1.00 88.38 115 GLY A N 1
ATOM 905 C CA . GLY A 1 115 ? 13.203 -2.055 12.216 1.00 88.38 115 GLY A CA 1
ATOM 906 C C . GLY A 1 115 ? 12.141 -0.966 12.044 1.00 88.38 115 GLY A C 1
ATOM 907 O O . GLY A 1 115 ? 12.016 -0.337 10.992 1.00 88.38 115 GLY A O 1
ATOM 908 N N . LEU A 1 116 ? 11.400 -0.734 13.131 1.00 83.81 116 LEU A N 1
ATOM 909 C CA . LEU A 1 116 ? 10.175 0.070 13.143 1.00 83.81 116 LEU A CA 1
ATOM 910 C C . LEU A 1 116 ? 10.373 1.514 12.668 1.00 83.81 116 LEU A C 1
ATOM 912 O O . LEU A 1 116 ? 9.496 2.048 11.998 1.00 83.81 116 LEU A O 1
ATOM 916 N N . GLY A 1 117 ? 11.516 2.134 12.980 1.00 89.06 117 GLY A N 1
ATOM 917 C CA . GLY A 1 117 ? 11.804 3.502 12.543 1.00 89.06 117 GLY A CA 1
ATOM 918 C C . GLY A 1 117 ? 11.908 3.614 11.022 1.00 89.06 117 GLY A C 1
ATOM 919 O O . GLY A 1 117 ? 11.311 4.502 10.429 1.00 89.06 117 GLY A O 1
ATOM 920 N N . ALA A 1 118 ? 12.593 2.669 10.370 1.00 91.81 118 ALA A N 1
ATOM 921 C CA . ALA A 1 118 ? 12.715 2.676 8.915 1.00 91.81 118 ALA A CA 1
ATOM 922 C C . ALA A 1 118 ? 11.385 2.372 8.212 1.00 91.81 118 ALA A C 1
ATOM 924 O O . ALA A 1 118 ? 11.102 2.961 7.173 1.00 91.81 118 ALA A O 1
ATOM 925 N N . GLU A 1 119 ? 10.577 1.471 8.774 1.00 90.38 119 GLU A N 1
ATOM 926 C CA . GLU A 1 119 ? 9.224 1.202 8.278 1.00 90.38 119 GLU A CA 1
ATOM 927 C C . GLU A 1 119 ? 8.339 2.450 8.366 1.00 90.38 119 GLU A C 1
ATOM 929 O O . GLU A 1 119 ? 7.652 2.778 7.400 1.00 90.38 119 GLU A O 1
ATOM 934 N N . ASN A 1 120 ? 8.392 3.161 9.499 1.00 91.25 120 ASN A N 1
ATOM 935 C CA . ASN A 1 120 ? 7.627 4.388 9.691 1.00 91.25 120 ASN A CA 1
ATOM 936 C C . ASN A 1 120 ? 8.078 5.489 8.721 1.00 91.25 120 ASN A C 1
ATOM 938 O O . ASN A 1 120 ? 7.249 6.106 8.065 1.00 91.25 120 ASN A O 1
ATOM 942 N N . ASP A 1 121 ? 9.388 5.670 8.536 1.00 95.00 121 ASP A N 1
ATOM 943 C CA . ASP A 1 121 ? 9.911 6.647 7.576 1.00 95.00 121 ASP A CA 1
ATOM 944 C C . ASP A 1 121 ? 9.404 6.380 6.149 1.00 95.00 121 ASP A C 1
ATOM 946 O O . ASP A 1 121 ? 9.033 7.309 5.439 1.00 95.00 121 ASP A O 1
ATOM 950 N N . ILE A 1 122 ? 9.352 5.113 5.715 1.00 96.00 122 ILE A N 1
ATOM 951 C CA . ILE A 1 122 ? 8.838 4.750 4.383 1.00 96.00 122 ILE A CA 1
ATOM 952 C C . ILE A 1 122 ? 7.347 5.093 4.256 1.00 96.00 122 ILE A C 1
ATOM 954 O O . ILE A 1 122 ? 6.932 5.612 3.216 1.00 96.00 122 ILE A O 1
ATOM 958 N N . LEU A 1 123 ? 6.556 4.821 5.301 1.00 94.00 123 LEU A N 1
ATOM 959 C CA . LEU A 1 123 ? 5.140 5.185 5.369 1.00 94.00 123 LEU A CA 1
ATOM 960 C C . LEU A 1 123 ? 4.964 6.702 5.278 1.00 94.00 123 LEU A C 1
ATOM 962 O O . LEU A 1 123 ? 4.214 7.166 4.422 1.00 94.00 123 LEU A O 1
ATOM 966 N N . ILE A 1 124 ? 5.702 7.467 6.085 1.00 94.62 124 ILE A N 1
ATOM 967 C CA . ILE A 1 124 ? 5.668 8.935 6.080 1.00 94.62 124 ILE A CA 1
ATOM 968 C C . ILE A 1 124 ? 6.041 9.457 4.692 1.00 94.62 124 ILE A C 1
ATOM 970 O O . ILE A 1 124 ? 5.294 10.232 4.105 1.00 94.62 124 ILE A O 1
ATOM 974 N N . TYR A 1 125 ? 7.134 8.977 4.091 1.00 96.75 125 TYR A N 1
ATOM 975 C CA . TYR A 1 125 ? 7.518 9.405 2.742 1.00 96.75 125 TYR A CA 1
ATOM 976 C C . TYR A 1 125 ? 6.430 9.115 1.709 1.00 96.75 125 TYR A C 1
ATOM 978 O O . TYR A 1 125 ? 6.246 9.915 0.792 1.00 96.75 125 TYR A O 1
ATOM 986 N N . MET A 1 126 ? 5.706 8.001 1.841 1.00 95.94 126 MET A N 1
ATOM 987 C CA . MET A 1 126 ? 4.568 7.695 0.982 1.00 95.94 126 MET A CA 1
ATOM 988 C C . MET A 1 126 ? 3.395 8.641 1.221 1.00 95.94 126 MET A C 1
ATOM 990 O O . MET A 1 126 ? 2.844 9.154 0.249 1.00 95.94 126 MET A O 1
ATOM 994 N N . VAL A 1 127 ? 2.995 8.872 2.466 1.00 94.88 127 VAL A N 1
ATOM 995 C CA . VAL A 1 127 ? 1.836 9.715 2.772 1.00 94.88 127 VAL A CA 1
ATOM 996 C C . VAL A 1 127 ? 2.116 11.171 2.392 1.00 94.88 127 VAL A C 1
ATOM 998 O O . VAL A 1 127 ? 1.371 11.739 1.594 1.00 94.88 127 VAL A O 1
ATOM 1001 N N . GLU A 1 128 ? 3.249 11.724 2.825 1.00 94.69 128 GLU A N 1
ATOM 1002 C CA . GLU A 1 128 ? 3.640 13.114 2.555 1.00 94.69 128 GLU A CA 1
ATOM 1003 C C . GLU A 1 128 ? 3.866 13.380 1.060 1.00 94.69 128 GLU A C 1
ATOM 1005 O O . GLU A 1 128 ? 3.425 14.395 0.522 1.00 94.69 128 GLU A O 1
ATOM 1010 N N . SER A 1 129 ? 4.466 12.434 0.322 1.00 95.88 129 SER A N 1
ATOM 1011 C CA . SER A 1 129 ? 4.645 12.595 -1.134 1.00 95.88 129 SER A CA 1
ATOM 1012 C C . SER A 1 129 ? 3.337 12.513 -1.928 1.00 95.88 129 SER A C 1
ATOM 1014 O O . SER A 1 129 ? 3.336 12.765 -3.134 1.00 95.88 129 SER A O 1
ATOM 1016 N N . ASN A 1 130 ? 2.238 12.110 -1.289 1.00 93.94 130 ASN A N 1
ATOM 1017 C CA . ASN A 1 130 ? 0.915 12.018 -1.894 1.00 93.94 130 ASN A CA 1
ATOM 1018 C C . ASN A 1 130 ? -0.129 12.728 -1.020 1.00 93.94 130 ASN A C 1
ATOM 1020 O O . ASN A 1 130 ? -1.263 12.248 -0.908 1.00 93.94 130 ASN A O 1
ATOM 1024 N N . PHE A 1 131 ? 0.256 13.868 -0.436 1.00 92.38 131 PHE A N 1
ATOM 1025 C CA . PHE A 1 131 ? -0.594 14.702 0.411 1.00 92.38 131 PHE A CA 1
ATOM 1026 C C . PHE A 1 131 ? -2.016 14.856 -0.160 1.00 92.38 131 PHE A C 1
ATOM 1028 O O . PHE A 1 131 ? -2.207 15.059 -1.364 1.00 92.38 131 PHE A O 1
ATOM 1035 N N . GLY A 1 132 ? -3.021 14.711 0.706 1.00 92.19 132 GLY A N 1
ATOM 1036 C CA . GLY A 1 132 ? -4.440 14.784 0.344 1.00 92.19 132 GLY A CA 1
ATOM 1037 C C . GLY A 1 132 ? -5.063 13.486 -0.189 1.00 92.19 132 GLY A C 1
ATOM 1038 O O . GLY A 1 132 ? -6.266 13.455 -0.438 1.00 92.19 132 GLY A O 1
ATOM 1039 N N . ASN A 1 133 ? -4.305 12.393 -0.347 1.00 95.50 133 ASN A N 1
ATOM 1040 C CA . ASN A 1 133 ? -4.847 11.112 -0.831 1.00 95.50 133 ASN A CA 1
ATOM 1041 C C . ASN A 1 133 ? -5.203 10.107 0.284 1.00 95.50 133 ASN A C 1
ATOM 1043 O O . ASN A 1 133 ? -5.329 8.907 0.020 1.00 95.50 133 ASN A O 1
ATOM 1047 N N . TYR A 1 134 ? -5.407 10.588 1.512 1.00 95.88 134 TYR A N 1
ATOM 1048 C CA . TYR A 1 134 ? -5.697 9.775 2.699 1.00 95.88 134 TYR A CA 1
ATOM 1049 C C . TYR A 1 134 ? -6.904 8.849 2.515 1.00 95.88 134 TYR A C 1
ATOM 1051 O O . TYR A 1 134 ? -6.796 7.657 2.791 1.00 95.88 134 TYR A O 1
ATOM 1059 N N . HIS A 1 135 ? -8.010 9.357 1.948 1.00 95.94 135 HIS A N 1
ATOM 1060 C CA . HIS A 1 135 ? -9.196 8.554 1.607 1.00 95.94 135 HIS A CA 1
ATOM 1061 C C . HIS A 1 135 ? -8.826 7.321 0.774 1.00 95.94 135 HIS A C 1
ATOM 1063 O O . HIS A 1 135 ? -9.153 6.194 1.137 1.00 95.94 135 HIS A O 1
ATOM 1069 N N . GLN A 1 136 ? -8.081 7.509 -0.318 1.00 96.56 136 GLN A N 1
ATOM 1070 C CA . GLN A 1 136 ? -7.734 6.413 -1.223 1.00 96.56 136 GLN A CA 1
ATOM 1071 C C . GLN A 1 136 ? -6.796 5.399 -0.567 1.00 96.56 136 GLN A C 1
ATOM 1073 O O . GLN A 1 136 ? -6.924 4.202 -0.826 1.00 96.56 136 GLN A O 1
ATOM 1078 N N . PHE A 1 137 ? -5.858 5.856 0.265 1.00 97.44 137 PHE A N 1
ATOM 1079 C CA . PHE A 1 137 ? -4.980 4.962 1.013 1.00 97.44 137 PHE A CA 1
ATOM 1080 C C . PHE A 1 137 ? -5.743 4.151 2.054 1.00 97.44 137 PHE A C 1
ATOM 1082 O O . PHE A 1 137 ? -5.585 2.931 2.088 1.00 97.44 137 PHE A O 1
ATOM 1089 N N . LEU A 1 138 ? -6.618 4.794 2.827 1.00 97.25 138 LEU A N 1
ATOM 1090 C CA . LEU A 1 138 ? -7.443 4.122 3.821 1.00 97.25 138 LEU A CA 1
ATOM 1091 C C . LEU A 1 138 ? -8.342 3.071 3.166 1.00 97.25 138 LEU A C 1
ATOM 1093 O O . LEU A 1 138 ? -8.270 1.898 3.520 1.00 97.25 138 LEU A O 1
ATOM 1097 N N . MET A 1 139 ? -9.121 3.455 2.150 1.00 96.56 139 MET A N 1
ATOM 1098 C CA . MET A 1 139 ? -10.054 2.537 1.487 1.00 96.56 139 MET A CA 1
ATOM 1099 C C . MET A 1 139 ? -9.349 1.333 0.850 1.00 96.56 139 MET A C 1
ATOM 1101 O O . MET A 1 139 ? -9.903 0.236 0.830 1.00 96.56 139 MET A O 1
ATOM 1105 N N . ARG A 1 140 ? -8.114 1.513 0.363 1.00 95.94 140 ARG A N 1
ATOM 1106 C CA . ARG A 1 140 ? -7.282 0.410 -0.140 1.00 95.94 140 ARG A CA 1
ATOM 1107 C C . ARG A 1 140 ? -6.724 -0.464 0.972 1.00 95.94 140 ARG A C 1
ATOM 1109 O O . ARG A 1 140 ? -6.624 -1.664 0.774 1.00 95.94 140 ARG A O 1
ATOM 1116 N N . ALA A 1 141 ? -6.348 0.106 2.110 1.00 97.62 141 ALA A N 1
ATOM 1117 C CA . ALA A 1 141 ? -5.833 -0.665 3.234 1.00 97.62 141 ALA A CA 1
ATOM 1118 C C . ALA A 1 141 ? -6.920 -1.537 3.881 1.00 97.62 141 ALA A C 1
ATOM 1120 O O . ALA A 1 141 ? -6.624 -2.647 4.319 1.00 97.62 141 ALA A O 1
ATOM 1121 N N . LEU A 1 142 ? -8.181 -1.082 3.895 1.00 97.06 142 LEU A N 1
ATOM 1122 C CA . LEU A 1 142 ? -9.277 -1.788 4.571 1.00 97.06 142 LEU A CA 1
ATOM 1123 C C . LEU A 1 142 ? -9.496 -3.217 4.082 1.00 97.06 142 LEU A C 1
ATOM 1125 O O . LEU A 1 142 ? -9.765 -4.098 4.896 1.00 97.06 142 LEU A O 1
ATOM 1129 N N . VAL A 1 143 ? -9.326 -3.480 2.784 1.00 94.44 143 VAL A N 1
ATOM 1130 C CA . VAL A 1 143 ? -9.532 -4.832 2.235 1.00 94.44 143 VAL A CA 1
ATOM 1131 C C . VAL A 1 143 ? -8.560 -5.858 2.829 1.00 94.44 143 VAL A C 1
ATOM 1133 O O . VAL A 1 143 ? -8.868 -7.045 2.861 1.00 94.44 143 VAL A O 1
ATOM 1136 N N . TYR A 1 144 ? -7.416 -5.415 3.357 1.00 95.56 144 TYR A N 1
ATOM 1137 C CA . TYR A 1 144 ? -6.430 -6.291 3.985 1.00 95.56 144 TYR A CA 1
ATOM 1138 C C . TYR A 1 144 ? -6.777 -6.659 5.432 1.00 95.56 144 TYR A C 1
ATOM 1140 O O . TYR A 1 144 ? -6.221 -7.624 5.951 1.00 95.56 144 TYR A O 1
ATOM 1148 N N . LEU A 1 145 ? -7.736 -5.978 6.075 1.00 96.19 145 LEU A N 1
ATOM 1149 C CA . LEU A 1 145 ? -8.214 -6.366 7.411 1.00 96.19 145 LEU A CA 1
ATOM 1150 C C . LEU A 1 145 ? -8.901 -7.738 7.418 1.00 96.19 145 LEU A C 1
ATOM 1152 O O . LEU A 1 145 ? -8.952 -8.398 8.452 1.00 96.19 145 LEU A O 1
ATOM 1156 N N . VAL A 1 146 ? -9.373 -8.196 6.257 1.00 93.19 146 VAL A N 1
ATOM 1157 C CA . VAL A 1 146 ? -9.953 -9.533 6.055 1.00 93.19 146 VAL A CA 1
ATOM 1158 C C . VAL A 1 146 ? -9.026 -10.466 5.272 1.00 93.19 146 VAL A C 1
ATOM 1160 O O . VAL A 1 146 ? -9.463 -11.519 4.812 1.00 93.19 146 VAL A O 1
ATOM 1163 N N . SER A 1 147 ? -7.748 -10.102 5.113 1.00 91.00 147 SER A N 1
ATOM 1164 C CA . SER A 1 147 ? -6.782 -10.952 4.418 1.00 91.00 147 SER A CA 1
ATOM 1165 C C . SER A 1 147 ? -6.618 -12.296 5.145 1.00 91.00 147 SER A C 1
ATOM 1167 O O . SER A 1 147 ? -6.505 -12.308 6.380 1.00 91.00 147 SER A O 1
ATOM 1169 N N . PRO A 1 148 ? -6.570 -13.428 4.413 1.00 87.62 148 PRO A N 1
ATOM 1170 C CA . PRO A 1 148 ? -6.199 -14.715 4.996 1.00 87.62 148 PRO A CA 1
ATOM 1171 C C . PRO A 1 148 ? -4.721 -14.743 5.415 1.00 87.62 148 PRO A C 1
ATOM 1173 O O . PRO A 1 148 ? -4.347 -15.518 6.295 1.00 87.62 148 PRO A O 1
ATOM 1176 N N . ASP A 1 149 ? -3.883 -13.882 4.827 1.00 88.19 149 ASP A N 1
ATOM 1177 C CA . ASP A 1 149 ? -2.505 -13.695 5.262 1.00 88.19 149 ASP A CA 1
ATOM 1178 C C . ASP A 1 149 ? -2.481 -12.820 6.523 1.00 88.19 149 ASP A C 1
ATOM 1180 O O . ASP A 1 149 ? -2.679 -11.598 6.485 1.00 88.19 149 ASP A O 1
ATOM 1184 N N . ARG A 1 150 ? -2.205 -13.465 7.663 1.00 90.50 150 ARG A N 1
ATOM 1185 C CA . ARG A 1 150 ? -2.095 -12.795 8.962 1.00 90.50 150 ARG A CA 1
ATOM 1186 C C . ARG A 1 150 ? -1.073 -11.660 8.934 1.00 90.50 150 ARG A C 1
ATOM 1188 O O . ARG A 1 150 ? -1.298 -10.640 9.577 1.00 90.50 150 ARG A O 1
ATOM 1195 N N . HIS A 1 151 ? 0.039 -11.817 8.224 1.00 89.25 151 HIS A N 1
ATOM 1196 C CA . HIS A 1 151 ? 1.072 -10.794 8.172 1.00 89.25 151 HIS A CA 1
ATOM 1197 C C . HIS A 1 151 ? 0.552 -9.523 7.491 1.00 89.25 151 HIS A C 1
ATOM 1199 O O . HIS A 1 151 ? 0.651 -8.436 8.062 1.00 89.25 151 HIS A O 1
ATOM 1205 N N . LEU A 1 152 ? -0.088 -9.661 6.327 1.00 91.00 152 LEU A N 1
ATOM 1206 C CA . LEU A 1 152 ? -0.688 -8.524 5.623 1.00 91.00 152 LEU A CA 1
ATOM 1207 C C . LEU A 1 152 ? -1.796 -7.862 6.449 1.00 91.00 152 LEU A C 1
ATOM 1209 O O . LEU A 1 152 ? -1.866 -6.635 6.498 1.00 91.00 152 LEU A O 1
ATOM 1213 N N . LYS A 1 153 ? -2.605 -8.655 7.166 1.00 94.81 153 LYS A N 1
ATOM 1214 C CA . LYS A 1 153 ? -3.613 -8.132 8.100 1.00 94.81 153 LYS A CA 1
ATOM 1215 C C . LYS A 1 153 ? -2.980 -7.261 9.194 1.00 94.81 153 LYS A C 1
ATOM 1217 O O . LYS A 1 153 ? -3.448 -6.151 9.438 1.00 94.81 153 LYS A O 1
ATOM 1222 N N . LEU A 1 154 ? -1.901 -7.724 9.835 1.00 94.31 154 LEU A N 1
ATOM 1223 C CA . LEU A 1 154 ? -1.198 -6.964 10.880 1.00 94.31 154 LEU A CA 1
ATOM 1224 C C . LEU A 1 154 ? -0.598 -5.655 10.346 1.00 94.31 154 LEU A C 1
ATOM 1226 O O . LEU A 1 154 ? -0.711 -4.615 10.996 1.00 94.31 154 LEU A O 1
ATOM 1230 N N . VAL A 1 155 ? 0.022 -5.691 9.165 1.00 93.88 155 VAL A N 1
ATOM 1231 C CA . VAL A 1 155 ? 0.606 -4.492 8.544 1.00 93.88 155 VAL A CA 1
ATOM 1232 C C . VAL A 1 155 ? -0.484 -3.494 8.155 1.00 93.88 155 VAL A C 1
ATOM 1234 O O . VAL A 1 155 ? -0.320 -2.296 8.388 1.00 93.88 155 VAL A O 1
ATOM 1237 N N . ALA A 1 156 ? -1.625 -3.972 7.653 1.00 96.62 156 ALA A N 1
ATOM 1238 C CA . ALA A 1 156 ? -2.778 -3.130 7.363 1.00 96.62 156 ALA A CA 1
ATOM 1239 C C . ALA A 1 156 ? -3.331 -2.452 8.619 1.00 96.62 156 ALA A C 1
ATOM 1241 O O . ALA A 1 156 ? -3.576 -1.248 8.595 1.00 96.62 156 ALA A O 1
ATOM 1242 N N . MET A 1 157 ? -3.459 -3.183 9.731 1.00 97.31 157 MET A N 1
ATOM 1243 C CA . MET A 1 157 ? -3.854 -2.601 11.018 1.00 97.31 157 MET A CA 1
ATOM 1244 C C . MET A 1 157 ? -2.872 -1.520 11.468 1.00 97.31 157 MET A C 1
ATOM 1246 O O . MET A 1 157 ? -3.291 -0.414 11.791 1.00 97.31 157 MET A O 1
ATOM 1250 N N . LYS A 1 158 ? -1.561 -1.784 11.413 1.00 95.19 158 LYS A N 1
ATOM 1251 C CA . LYS A 1 158 ? -0.540 -0.780 11.757 1.00 95.19 158 LYS A CA 1
ATOM 1252 C C . LYS A 1 158 ? -0.655 0.472 10.879 1.00 95.19 158 LYS A C 1
ATOM 1254 O O . LYS A 1 158 ? -0.597 1.582 11.396 1.00 95.19 158 LYS A O 1
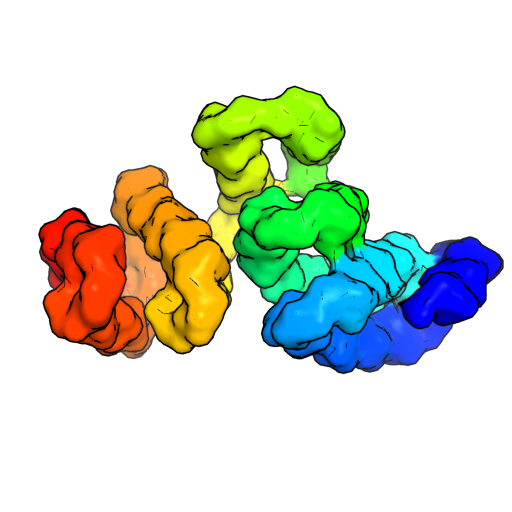ATOM 1259 N N . PHE A 1 159 ? -0.848 0.297 9.573 1.00 96.75 159 PHE A N 1
ATOM 1260 C CA . PHE A 1 159 ? -1.008 1.403 8.628 1.00 96.75 159 PHE A CA 1
ATOM 1261 C C . PHE A 1 159 ? -2.274 2.227 8.904 1.00 96.75 159 PHE A C 1
ATOM 1263 O O . PHE A 1 159 ? -2.206 3.449 8.983 1.00 96.75 159 PHE A O 1
ATOM 1270 N N . ILE A 1 160 ? -3.420 1.566 9.090 1.00 97.62 160 ILE A N 1
ATOM 1271 C CA . ILE A 1 160 ? -4.702 2.229 9.371 1.00 97.62 160 ILE A CA 1
ATOM 1272 C C . ILE A 1 160 ? -4.653 2.947 10.719 1.00 97.62 160 ILE A C 1
ATOM 1274 O O . ILE A 1 160 ? -5.084 4.091 10.803 1.00 97.62 160 ILE A O 1
ATOM 1278 N N . GLY A 1 161 ? -4.093 2.310 11.749 1.00 96.56 161 GLY A N 1
ATOM 1279 C CA . GLY A 1 161 ? -3.911 2.930 13.058 1.00 96.56 161 GLY A CA 1
ATOM 1280 C C . GLY A 1 161 ? -3.041 4.184 12.991 1.00 96.56 161 GLY A C 1
ATOM 1281 O O . GLY A 1 161 ? -3.403 5.199 13.574 1.00 96.56 161 GLY A O 1
ATOM 1282 N N . GLY A 1 162 ? -1.958 4.150 12.206 1.00 94.94 162 GLY A N 1
ATOM 1283 C CA . GLY A 1 162 ? -1.134 5.334 11.942 1.00 94.94 162 GLY A CA 1
ATOM 1284 C C . GLY A 1 162 ? -1.909 6.451 11.237 1.00 94.94 162 GLY A C 1
ATOM 1285 O O . GLY A 1 162 ? -1.815 7.604 11.636 1.00 94.94 162 GLY A O 1
ATOM 1286 N N . LEU A 1 163 ? -2.750 6.129 10.244 1.00 96.06 163 LEU A N 1
ATOM 1287 C CA . LEU A 1 163 ? -3.620 7.131 9.612 1.00 96.06 163 LEU A CA 1
ATOM 1288 C C . LEU A 1 163 ? -4.628 7.743 10.595 1.00 96.06 163 LEU A C 1
ATOM 1290 O O . LEU A 1 163 ? -4.856 8.948 10.557 1.00 96.06 163 LEU A O 1
ATOM 1294 N N . LEU A 1 164 ? -5.225 6.926 11.465 1.00 95.94 164 LEU A N 1
ATOM 1295 C CA . LEU A 1 164 ? -6.176 7.394 12.474 1.00 95.94 164 LEU A CA 1
ATOM 1296 C C . LEU A 1 164 ? -5.504 8.261 13.544 1.00 95.94 164 LEU A C 1
ATOM 1298 O O . LEU A 1 164 ? -6.114 9.218 13.994 1.00 95.94 164 LEU A O 1
ATOM 1302 N N . GLN A 1 165 ? -4.260 7.964 13.923 1.00 94.38 165 GLN A N 1
ATOM 1303 C CA . GLN A 1 165 ? -3.520 8.726 14.934 1.00 94.38 165 GLN A CA 1
ATOM 1304 C C . GLN A 1 165 ? -2.910 10.010 14.380 1.00 94.38 165 GLN A C 1
ATOM 1306 O O . GLN A 1 165 ? -3.129 11.088 14.929 1.00 94.38 165 GLN A O 1
ATOM 1311 N N . ASP A 1 166 ? -2.152 9.899 13.292 1.00 94.00 166 ASP A N 1
ATOM 1312 C CA . ASP A 1 166 ? -1.291 10.984 12.821 1.00 94.00 166 ASP A CA 1
ATOM 1313 C C . ASP A 1 166 ? -2.000 11.893 11.804 1.00 94.00 166 ASP A C 1
ATOM 1315 O O . ASP A 1 166 ? -1.596 13.038 11.612 1.00 94.00 166 ASP A O 1
ATOM 1319 N N . TYR A 1 167 ? -3.081 11.409 11.177 1.00 94.56 167 TYR A N 1
ATOM 1320 C CA . TYR A 1 167 ? -3.783 12.091 10.081 1.00 94.56 167 TYR A CA 1
ATOM 1321 C C . TYR A 1 167 ? -5.302 12.197 10.308 1.00 94.56 167 TYR A C 1
ATOM 1323 O O . TYR A 1 167 ? -6.079 12.322 9.358 1.00 94.56 167 TYR A O 1
ATOM 1331 N N . PHE A 1 168 ? -5.750 12.170 11.569 1.00 94.56 168 PHE A N 1
ATOM 1332 C CA . PHE A 1 168 ? -7.173 12.212 11.930 1.00 94.56 168 PHE A CA 1
ATOM 1333 C C . PHE A 1 168 ? -7.921 13.401 11.308 1.00 94.56 168 PHE A C 1
ATOM 1335 O O . PHE A 1 168 ? -8.991 13.241 10.722 1.00 94.56 168 PHE A O 1
ATOM 1342 N N . ALA A 1 169 ? -7.343 14.603 11.398 1.00 94.19 169 ALA A N 1
ATOM 1343 C CA . ALA A 1 169 ? -7.961 15.823 10.883 1.00 94.19 169 ALA A CA 1
ATOM 1344 C C . ALA A 1 169 ? -8.146 15.780 9.355 1.00 94.19 169 ALA A C 1
ATOM 1346 O O . ALA A 1 169 ? -9.192 16.186 8.842 1.00 94.19 169 ALA A O 1
ATOM 1347 N N . ASP A 1 170 ? -7.168 15.236 8.628 1.00 95.06 170 ASP A N 1
ATOM 1348 C CA . ASP A 1 170 ? -7.268 15.042 7.183 1.00 95.06 170 ASP A CA 1
ATOM 1349 C C . ASP A 1 170 ? -8.353 14.017 6.825 1.00 95.06 170 ASP A C 1
ATOM 1351 O O . ASP A 1 170 ? -9.100 14.199 5.857 1.00 95.06 170 ASP A O 1
ATOM 1355 N N . LEU A 1 171 ? -8.490 12.957 7.628 1.00 95.69 171 LEU A N 1
ATOM 1356 C CA . LEU A 1 171 ? -9.566 11.978 7.479 1.00 95.69 17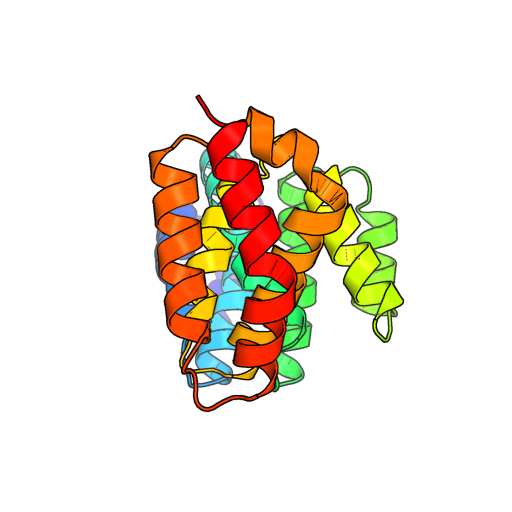1 LEU A CA 1
ATOM 1357 C C . LEU A 1 171 ? -10.944 12.614 7.700 1.00 95.69 171 LEU A C 1
ATOM 1359 O O . LEU A 1 171 ? -11.824 12.412 6.863 1.00 95.69 171 LEU A O 1
ATOM 1363 N N . CYS A 1 172 ? -11.124 13.446 8.731 1.00 94.44 172 CYS A N 1
ATOM 1364 C CA . CYS A 1 172 ? -12.365 14.206 8.939 1.00 94.44 172 CYS A CA 1
ATOM 1365 C C . CYS A 1 172 ? -12.757 15.039 7.712 1.00 94.44 172 CYS A C 1
ATOM 1367 O O . CYS A 1 172 ? -13.940 15.157 7.397 1.00 94.44 172 CYS A O 1
ATOM 1369 N N . PHE A 1 173 ? -11.773 15.609 7.011 1.00 93.06 173 PHE A N 1
ATOM 1370 C CA . PHE A 1 173 ? -12.018 16.441 5.836 1.00 93.06 173 PHE A CA 1
ATOM 1371 C C . PHE A 1 173 ? -12.318 15.628 4.567 1.00 93.06 173 PHE A C 1
ATOM 1373 O O . PHE A 1 173 ? -13.122 16.047 3.734 1.00 93.06 173 PHE A O 1
ATOM 1380 N N . CYS A 1 174 ? -11.651 14.486 4.382 1.00 93.62 174 CYS A N 1
ATOM 1381 C CA . CYS A 1 174 ? -11.687 13.747 3.117 1.00 93.62 174 CYS A CA 1
ATOM 1382 C C . CYS A 1 174 ? -12.697 12.588 3.070 1.00 93.62 174 CYS A C 1
ATOM 1384 O O . CYS A 1 174 ? -13.074 12.161 1.974 1.00 93.62 174 CYS A O 1
ATOM 1386 N N . LEU A 1 175 ? -13.116 12.054 4.221 1.00 95.56 175 LEU A N 1
ATOM 1387 C CA . LEU A 1 175 ? -14.064 10.944 4.288 1.00 95.56 175 LEU A CA 1
ATOM 1388 C C . LEU A 1 175 ? -15.506 11.441 4.167 1.00 95.56 175 LEU A C 1
ATOM 1390 O O . LEU A 1 175 ? -15.833 12.557 4.556 1.00 95.56 175 LEU A O 1
ATOM 1394 N N . LYS A 1 176 ? -16.387 10.583 3.648 1.00 95.25 176 LYS A N 1
ATOM 1395 C CA . LYS A 1 176 ? -17.847 10.766 3.653 1.00 95.25 176 LYS A CA 1
ATOM 1396 C C . LYS A 1 176 ? -18.498 9.776 4.611 1.00 95.25 176 LYS A C 1
ATOM 1398 O O . LYS A 1 176 ? -17.912 8.746 4.946 1.00 95.25 176 LYS A O 1
ATOM 1403 N N . LYS A 1 177 ? -19.758 10.010 4.995 1.00 93.81 177 LYS A N 1
ATOM 1404 C CA . LYS A 1 177 ? -20.508 9.097 5.889 1.00 93.81 177 LYS A CA 1
ATOM 1405 C C . LYS A 1 177 ? -20.489 7.634 5.432 1.00 93.81 177 LYS A C 1
ATOM 1407 O O . LYS A 1 177 ? -20.372 6.728 6.254 1.00 93.81 177 LYS A O 1
ATOM 1412 N N . GLY A 1 178 ? -20.569 7.398 4.120 1.00 95.31 178 GLY A N 1
ATOM 1413 C CA . GLY A 1 178 ? -20.466 6.054 3.542 1.00 95.31 178 GLY A CA 1
ATOM 1414 C C . GLY A 1 178 ? -19.089 5.406 3.734 1.00 95.31 178 GLY A C 1
ATOM 1415 O O . GLY A 1 178 ? -19.010 4.201 3.976 1.00 95.31 178 GLY A O 1
ATOM 1416 N N . ASP A 1 179 ? -18.015 6.197 3.690 1.00 96.31 179 ASP A N 1
ATOM 1417 C CA . ASP A 1 179 ? -16.650 5.719 3.926 1.00 96.31 179 ASP A CA 1
ATOM 1418 C C . ASP A 1 179 ? -16.460 5.354 5.402 1.00 96.31 179 ASP A C 1
ATOM 1420 O O . ASP A 1 179 ? -15.993 4.259 5.703 1.00 96.31 179 ASP A O 1
ATOM 1424 N N . VAL A 1 180 ? -16.925 6.203 6.330 1.00 96.38 180 VAL A N 1
ATOM 1425 C CA . VAL A 1 180 ? -16.869 5.919 7.778 1.00 96.38 180 VAL A CA 1
ATOM 1426 C C . VAL A 1 180 ? -17.715 4.695 8.138 1.00 96.38 180 VAL A C 1
ATOM 1428 O O . VAL A 1 180 ? -17.291 3.856 8.929 1.00 96.38 180 VAL A O 1
ATOM 1431 N N . SER A 1 181 ? -18.890 4.533 7.519 1.00 96.00 181 SER A N 1
ATOM 1432 C CA . SER A 1 181 ? -19.696 3.314 7.673 1.00 96.00 181 SER A CA 1
ATOM 1433 C C . SER A 1 181 ? -18.948 2.073 7.183 1.00 96.00 181 SER A C 1
ATOM 1435 O O . SER A 1 181 ? -19.030 1.019 7.809 1.00 96.00 181 SER A O 1
ATOM 1437 N N . THR A 1 182 ? -18.199 2.190 6.085 1.00 96.88 182 THR A N 1
ATOM 1438 C CA . THR A 1 182 ? -17.386 1.088 5.563 1.00 96.88 182 THR A CA 1
ATOM 1439 C C . THR A 1 182 ? -16.236 0.762 6.512 1.00 96.88 182 THR A C 1
ATOM 1441 O O . THR A 1 182 ? -16.073 -0.399 6.876 1.00 96.88 182 THR A O 1
ATOM 1444 N N . LEU A 1 183 ? -15.498 1.773 6.975 1.00 96.69 183 LEU A N 1
ATOM 1445 C CA . LEU A 1 183 ? -14.434 1.633 7.970 1.00 96.69 183 LEU A CA 1
ATOM 1446 C C . LEU A 1 183 ? -14.937 0.919 9.230 1.00 96.69 183 LEU A C 1
ATOM 1448 O O . LEU A 1 183 ? -14.357 -0.085 9.637 1.00 96.69 183 LEU A O 1
ATOM 1452 N N . ARG A 1 184 ? -16.062 1.381 9.786 1.00 96.50 184 ARG A N 1
ATOM 1453 C CA . ARG A 1 184 ? -16.705 0.773 10.955 1.00 96.50 184 ARG A CA 1
ATOM 1454 C C . ARG A 1 184 ? -16.996 -0.711 10.736 1.00 96.50 184 ARG A C 1
ATOM 1456 O O . ARG A 1 184 ? -16.575 -1.521 11.550 1.00 96.50 184 ARG A O 1
ATOM 1463 N N . LYS A 1 185 ? -17.634 -1.071 9.616 1.00 96.50 185 LYS A N 1
ATOM 1464 C CA . LYS A 1 185 ? -17.946 -2.474 9.290 1.00 96.50 185 LYS A CA 1
ATOM 1465 C C . LYS A 1 185 ? -16.698 -3.350 9.263 1.00 96.50 185 LYS A C 1
ATOM 1467 O O . LYS A 1 185 ? -16.732 -4.460 9.773 1.00 96.50 185 LYS A O 1
ATOM 1472 N N . TYR A 1 186 ? -15.603 -2.868 8.674 1.00 97.12 186 TYR A N 1
ATOM 1473 C CA . TYR A 1 186 ? -14.352 -3.628 8.646 1.00 97.12 186 TYR A CA 1
ATOM 1474 C C . TYR A 1 186 ? -13.730 -3.786 10.038 1.00 97.12 186 TYR A C 1
ATOM 1476 O O . TYR A 1 186 ? -13.199 -4.854 10.332 1.00 97.12 186 TYR A O 1
ATOM 1484 N N . LEU A 1 187 ? -13.804 -2.765 10.898 1.00 96.25 187 LEU A N 1
ATOM 1485 C CA . LEU A 1 187 ? -13.314 -2.859 12.276 1.00 96.25 187 LEU A CA 1
ATOM 1486 C C . LEU A 1 187 ? -14.169 -3.803 13.127 1.00 96.25 187 LEU A C 1
ATOM 1488 O O . LEU A 1 187 ? -13.609 -4.576 13.894 1.00 96.25 187 LEU A O 1
ATOM 1492 N N . GLU A 1 188 ? -15.494 -3.791 12.977 1.00 96.56 188 GLU A N 1
ATOM 1493 C CA . GLU A 1 188 ? -16.408 -4.683 13.711 1.00 96.56 188 GLU A CA 1
ATOM 1494 C C . GLU A 1 188 ? -16.086 -6.169 13.472 1.00 96.56 188 GLU A C 1
ATOM 1496 O O . GLU A 1 188 ? -16.186 -6.979 14.391 1.00 96.56 188 GLU A O 1
ATOM 1501 N N . LEU A 1 189 ? -15.593 -6.534 12.280 1.00 95.44 189 LEU A N 1
ATOM 1502 C CA . LEU A 1 189 ? -15.113 -7.897 12.004 1.00 95.44 189 LEU A CA 1
ATOM 1503 C C . LEU A 1 189 ? -13.950 -8.318 12.918 1.00 95.44 189 LEU A C 1
ATOM 1505 O O . LEU A 1 189 ? -13.751 -9.510 13.148 1.00 95.44 189 LEU A O 1
ATOM 1509 N N . LEU A 1 190 ? -13.183 -7.357 13.439 1.00 96.62 190 LEU A N 1
ATOM 1510 C CA . LEU A 1 190 ? -12.023 -7.600 14.293 1.00 96.62 190 LEU A CA 1
ATOM 1511 C C . LEU A 1 190 ? -12.388 -7.783 15.771 1.00 96.62 190 LEU A C 1
ATOM 1513 O O . LEU A 1 190 ? -11.560 -8.279 16.532 1.00 96.62 190 LEU A O 1
ATOM 1517 N N . GLU A 1 191 ? -13.606 -7.426 16.190 1.00 96.19 191 GLU A N 1
ATOM 1518 C CA . GLU A 1 191 ? -14.051 -7.528 17.588 1.00 96.19 191 GLU A CA 1
ATOM 1519 C C . GLU A 1 191 ? -13.994 -8.973 18.105 1.00 96.19 191 GLU A C 1
ATOM 1521 O O . GLU A 1 191 ? -13.555 -9.235 19.231 1.00 96.19 191 GLU A O 1
ATOM 1526 N N . GLN A 1 192 ? -14.401 -9.914 17.251 1.00 94.19 192 GLN A N 1
ATOM 1527 C CA . GLN A 1 192 ? -14.468 -11.346 17.545 1.00 94.19 192 GLN A CA 1
ATOM 1528 C C . GLN A 1 192 ? -13.452 -12.170 16.738 1.00 94.19 192 GLN A C 1
ATOM 1530 O O . GLN A 1 192 ? -13.528 -13.399 16.734 1.00 94.19 192 GLN A O 1
ATOM 1535 N N . ASP A 1 193 ? -12.491 -11.524 16.066 1.00 95.56 193 ASP A N 1
ATOM 1536 C CA . ASP A 1 193 ? -11.447 -12.223 15.304 1.00 95.56 193 ASP A CA 1
ATOM 1537 C C . ASP A 1 193 ? -10.639 -13.140 16.245 1.00 95.56 193 ASP A C 1
ATOM 1539 O O . ASP A 1 193 ? -10.350 -12.738 17.379 1.00 95.56 193 ASP A O 1
ATOM 1543 N N . PRO A 1 194 ? -10.282 -14.374 15.839 1.00 93.25 194 PRO A N 1
ATOM 1544 C CA . PRO A 1 194 ? -9.491 -15.288 16.665 1.00 93.25 194 PRO A CA 1
ATOM 1545 C C . PRO A 1 194 ? -8.107 -14.733 17.043 1.00 93.25 194 PRO A C 1
ATOM 1547 O O . PRO A 1 194 ? -7.590 -15.080 18.112 1.00 93.25 194 PRO A O 1
ATOM 1550 N N . ASP A 1 195 ? -7.522 -13.835 16.246 1.00 94.25 195 ASP A N 1
ATOM 1551 C CA . ASP A 1 195 ? -6.247 -13.185 16.550 1.00 94.25 195 ASP A CA 1
ATOM 1552 C C . ASP A 1 195 ? -6.402 -12.123 17.648 1.00 94.25 195 ASP A C 1
ATOM 1554 O O . ASP A 1 195 ? -7.179 -11.170 17.547 1.00 94.25 195 ASP A O 1
ATOM 1558 N N . SER A 1 196 ? -5.625 -12.257 18.725 1.00 96.38 196 SER A N 1
ATOM 1559 C CA . SER A 1 196 ? -5.671 -11.304 19.834 1.00 96.38 196 SER A CA 1
ATOM 1560 C C . SER A 1 196 ? -5.218 -9.905 19.435 1.00 96.38 196 SER A C 1
ATOM 1562 O O . SER A 1 196 ? -5.701 -8.939 20.022 1.00 96.38 196 SER A O 1
ATOM 1564 N N . GLU A 1 197 ? -4.310 -9.783 18.464 1.00 97.00 197 GLU A N 1
ATOM 1565 C CA . GLU A 1 197 ? -3.848 -8.474 17.989 1.00 97.00 197 GLU A CA 1
ATOM 1566 C C . GLU A 1 197 ? -4.955 -7.727 17.239 1.00 97.00 197 GLU A C 1
ATOM 1568 O O . GLU A 1 197 ? -5.129 -6.530 17.453 1.00 97.00 197 GLU A O 1
ATOM 1573 N N . SER A 1 198 ? -5.783 -8.435 16.467 1.00 97.06 198 SER A N 1
ATOM 1574 C CA . SER A 1 198 ? -6.968 -7.860 15.825 1.00 97.06 198 SER A CA 1
ATOM 1575 C C . SER A 1 198 ? -7.981 -7.342 16.841 1.00 97.06 198 SER A C 1
ATOM 1577 O O . SER A 1 198 ? -8.430 -6.199 16.738 1.00 97.06 198 SER A O 1
ATOM 1579 N N . ARG A 1 199 ? -8.260 -8.117 17.896 1.00 97.44 199 ARG A N 1
ATOM 1580 C CA . ARG A 1 199 ? -9.161 -7.670 18.971 1.00 97.44 199 ARG A CA 1
ATOM 1581 C C . ARG A 1 199 ? -8.607 -6.478 19.752 1.00 97.44 199 ARG A C 1
ATOM 1583 O O . ARG A 1 199 ? -9.376 -5.630 20.198 1.00 97.44 199 ARG A O 1
ATOM 1590 N N . LYS A 1 200 ? -7.286 -6.408 19.958 1.00 97.75 200 LYS A N 1
ATOM 1591 C CA . LYS A 1 200 ? -6.638 -5.240 20.581 1.00 97.75 200 LYS A CA 1
ATOM 1592 C C . LYS A 1 200 ? -6.763 -4.012 19.690 1.00 97.75 200 LYS A C 1
ATOM 1594 O O . LYS A 1 200 ? -7.176 -2.972 20.182 1.00 97.75 200 LYS A O 1
ATOM 1599 N N . PHE A 1 201 ? -6.472 -4.157 18.398 1.00 97.81 201 PHE A N 1
ATOM 1600 C CA . PHE A 1 201 ? -6.607 -3.081 17.424 1.00 97.81 201 PHE A CA 1
ATOM 1601 C C . PHE A 1 201 ? -8.033 -2.516 17.401 1.00 97.81 201 PHE A C 1
ATOM 1603 O O . PHE A 1 201 ? -8.202 -1.308 17.529 1.00 97.81 201 PHE A O 1
ATOM 1610 N N . TYR A 1 202 ? -9.057 -3.376 17.351 1.00 97.75 202 TYR A N 1
ATOM 1611 C CA . TYR A 1 202 ? -10.455 -2.949 17.471 1.00 97.75 202 TYR A CA 1
ATOM 1612 C C . TYR A 1 202 ? -10.686 -2.085 18.716 1.00 97.75 202 TYR A C 1
ATOM 1614 O O . TYR A 1 202 ? -11.140 -0.951 18.607 1.00 97.75 202 TYR A O 1
ATOM 1622 N N . LYS A 1 203 ? -10.297 -2.577 19.898 1.00 97.56 203 LYS A N 1
ATOM 1623 C CA . LYS A 1 203 ? -10.471 -1.845 21.164 1.00 97.56 203 LYS A CA 1
ATOM 1624 C C . LYS A 1 203 ? -9.728 -0.510 21.200 1.00 97.56 203 LYS A C 1
ATOM 1626 O O . LYS A 1 203 ? -10.177 0.396 21.889 1.00 97.56 203 LYS A O 1
ATOM 1631 N N . SER A 1 204 ? -8.592 -0.408 20.514 1.00 97.12 204 SER A N 1
ATOM 1632 C CA . SER A 1 204 ? -7.782 0.809 20.483 1.00 97.12 204 SER A CA 1
ATOM 1633 C C . SER A 1 204 ? -8.352 1.895 19.577 1.00 97.12 204 SER A C 1
ATOM 1635 O O . SER A 1 204 ? -8.192 3.057 19.914 1.00 97.12 204 SER A O 1
ATOM 1637 N N . PHE A 1 205 ? -8.993 1.531 18.463 1.00 96.75 205 PHE A N 1
ATOM 1638 C CA . PHE A 1 205 ? -9.341 2.481 17.397 1.00 96.75 205 PHE A CA 1
ATOM 1639 C C . PHE A 1 205 ? -10.842 2.592 17.107 1.00 96.75 205 PHE A C 1
ATOM 1641 O O . PHE A 1 205 ? -11.253 3.428 16.304 1.00 96.75 205 PHE A O 1
ATOM 1648 N N . PHE A 1 206 ? -11.690 1.752 17.709 1.00 95.69 206 PHE A N 1
ATOM 1649 C CA . PHE A 1 206 ? -13.128 1.798 17.435 1.00 95.69 206 PHE A CA 1
ATOM 1650 C C . PHE A 1 206 ? -13.758 3.133 17.849 1.00 95.69 206 PHE A C 1
ATOM 1652 O O . PHE A 1 206 ? -14.552 3.683 17.086 1.00 95.69 206 PHE A O 1
ATOM 1659 N N . GLU A 1 207 ? -13.367 3.683 19.002 1.00 93.88 207 GLU A N 1
ATOM 1660 C CA . GLU A 1 207 ? -13.852 4.992 19.457 1.00 93.88 207 GLU A CA 1
ATOM 1661 C C . GLU A 1 207 ? -13.420 6.122 18.515 1.00 93.88 207 GLU A C 1
ATOM 1663 O O . GLU A 1 207 ? -14.253 6.957 18.172 1.00 93.88 207 GLU A O 1
ATOM 1668 N N . ASP A 1 208 ? -12.196 6.090 17.976 1.00 93.38 208 ASP A N 1
ATOM 1669 C CA . ASP A 1 208 ? -11.745 7.066 16.970 1.00 93.38 208 ASP A CA 1
ATOM 1670 C C . ASP A 1 208 ? -12.651 7.036 15.724 1.00 93.38 208 ASP A C 1
ATOM 1672 O O . ASP A 1 208 ? -13.002 8.065 15.149 1.00 93.38 208 ASP A O 1
ATOM 1676 N N . VAL A 1 209 ? -13.101 5.846 15.307 1.00 93.00 209 VAL A N 1
ATOM 1677 C CA . VAL A 1 209 ? -14.035 5.691 14.178 1.00 93.00 209 VAL A CA 1
ATOM 1678 C C . VAL A 1 209 ? -15.451 6.159 14.525 1.00 93.00 209 VAL A C 1
ATOM 1680 O O . VAL A 1 209 ? -16.166 6.684 13.661 1.00 93.00 209 VAL A O 1
ATOM 1683 N N . VAL A 1 210 ? -15.879 5.996 15.779 1.00 92.69 210 VAL A N 1
ATOM 1684 C CA . VAL A 1 210 ? -17.128 6.587 16.275 1.00 92.69 210 VAL A CA 1
ATOM 1685 C C . VAL A 1 210 ? -17.032 8.110 16.247 1.00 92.69 210 VAL A C 1
ATOM 1687 O O . VAL A 1 210 ? -17.946 8.757 15.735 1.00 92.69 210 VAL A O 1
ATOM 1690 N N . GLU A 1 211 ? -15.924 8.676 16.708 1.00 93.62 211 GLU A N 1
ATOM 1691 C CA . GLU A 1 211 ? -15.662 10.110 16.690 1.00 93.62 211 GLU A CA 1
ATOM 1692 C C . GLU A 1 211 ? -15.637 10.668 15.256 1.00 93.62 211 GLU A C 1
ATOM 1694 O O . GLU A 1 211 ? -16.338 11.641 14.970 1.00 93.62 211 GLU A O 1
ATOM 1699 N N . LEU A 1 212 ? -14.964 10.000 14.307 1.00 92.88 212 LEU A N 1
ATOM 1700 C CA . LEU A 1 212 ? -14.979 10.384 12.884 1.00 92.88 212 LEU A CA 1
ATOM 1701 C C . LEU A 1 212 ? -16.404 10.564 12.343 1.00 92.88 212 LEU A C 1
ATOM 1703 O O . LEU A 1 212 ? -16.674 11.488 11.575 1.00 92.88 212 LEU A O 1
ATOM 1707 N N . SER A 1 213 ? -17.346 9.707 12.751 1.00 90.00 213 SER A N 1
ATOM 1708 C CA . SER A 1 213 ? -18.733 9.783 12.273 1.00 90.00 213 SER A CA 1
ATOM 1709 C C . SER A 1 213 ? -19.481 11.043 12.717 1.00 90.00 213 SER A C 1
ATOM 1711 O O . SER A 1 213 ? -20.489 11.392 12.103 1.00 90.00 213 SER A O 1
ATOM 1713 N N . GLN A 1 214 ? -18.985 11.732 13.748 1.00 91.12 214 GLN A N 1
ATOM 1714 C CA . GLN A 1 214 ? -19.547 12.985 14.253 1.00 91.12 214 GLN A CA 1
ATOM 1715 C C . GLN A 1 214 ? -19.068 14.198 13.446 1.00 91.12 214 GLN A C 1
ATOM 1717 O O . GLN A 1 214 ? -19.808 15.172 13.315 1.00 91.12 214 GLN A O 1
ATOM 1722 N N . TYR A 1 215 ? -17.860 14.133 12.880 1.00 89.56 215 TYR A N 1
ATOM 1723 C CA . TYR A 1 215 ? -17.259 15.236 12.122 1.00 89.56 215 TYR A CA 1
ATOM 1724 C C . TYR A 1 215 ? -17.507 15.159 10.615 1.00 89.56 215 TYR A C 1
ATOM 1726 O O . TYR A 1 215 ? -17.469 16.180 9.927 1.00 89.56 215 TYR A O 1
ATOM 1734 N N . VAL A 1 216 ? -17.770 13.963 10.091 1.00 84.31 216 VAL A N 1
ATOM 1735 C CA . VAL A 1 216 ? -17.948 13.749 8.655 1.00 84.31 216 VAL A CA 1
ATOM 1736 C C . VAL A 1 216 ? -19.364 14.133 8.202 1.00 84.31 216 VAL A C 1
ATOM 1738 O O . VAL A 1 216 ? -20.369 13.707 8.779 1.00 84.31 216 VAL A O 1
ATOM 1741 N N . THR A 1 217 ? -19.445 14.935 7.135 1.00 70.44 217 THR A N 1
ATOM 1742 C CA . THR A 1 217 ? -20.710 15.460 6.585 1.00 70.44 217 THR A CA 1
ATOM 1743 C C . THR A 1 217 ? -21.434 14.486 5.657 1.00 70.44 217 THR A C 1
ATOM 1745 O O . THR A 1 217 ? -20.791 13.678 4.947 1.00 70.44 217 THR A O 1
#

Secondary structure (DSSP, 8-state):
-HHHHHHHHHHGGG--THHHHHHHHHHGGGGG-SSHHHHHHHHHHHHHHHHHS-STTHHHHHHHHHHHHHHHHHGGG-SSHHHHHHHHHHHHHHHHHHT-TTHHHHHHHHHH--HHHHHHHHHHHHHHTTTT-HHHHHHHHHGGGG-S-HHHHHHHHHHHHHHHHHSHHHHHHH--HHHHHHHHHHHHTTTT-SSHHHHHHHHHHHHHHHHHHHH--

Sequence (217 aa):
MEILGDILHRLGTQGVGAISLKMAQHLLPLFENEKEGVRGGAIFLYGDVIYSGGKKFRQALKSHAFQALVPLLFHLADSCPDVVMKTKLTFLRCAILLKWEFRKELFGKLAWGRGLGAENDILIYMVESNFGNYHQFLMRALVYLVSPDRHLKLVAMKFIGGLLQDYFADLCFCLKKGDVSTLRKYLELLEQDPDSESRKFYKSFFEDVVELSQYVT

Radius of gyration: 17.76 Å; chains: 1; bounding box: 40×35×48 Å